Protein AF-A0A7Y5DYG6-F1 (afdb_monomer_lite)

pLDDT: mean 89.94, std 9.22, range [45.22, 98.06]

Sequence (307 aa):
ATGERGGETGWFVVGDNGLFLDVASALAPSPLTASLTGRKVRGLDVTGAGDGEALWFSSDDGAFVRRGSSLTTLAISSGKVEAAVGIDAHRALLFGGGTTWEADIDTGGLRRVGVGLSAVHGFDHDVDGTVYVATDAGLLVRTPSGDLSVRTFAAPGAPARSVSAVSVGLDGLAAVVGTDVVVVSAAGSLVVGTASTGAKLAFDANGDLWVAAEGKVSRLAAGKPVSFERDVKPFMTQRCQSCHASGAAGAPIRAFDTYETSKAAAGEIVKRLRADARPVMPPPSMGKLTPADYRVVVRWALTGTPL

Secondary structure (DSSP, 8-state):
-EEE-SSSS-EEEEETTEEEEEETTEEEE-TTHHHHTT--EEEEEEES-GGG-EEEEEETTEEEEEETTEEEEE--TTS--SEEEESSSSEEEEEETTEEEEEETTTTEEEEEEE----EEEEEE-TTS-EEEEETTEEEEE-TT--EEEE--S-TTSPPPPEEEEEEETTEEEEEETTEEEEEETTEEEEEEE--TT-EEEE-TT-PEEEEETTEEEEE-------IIIIIHHHHHHHTHHHHTTTGGG-----TTSHHHHHHTHHHHHHHHTTSSSS-SS-GGG-PPPTTTTHHHHHHHHH----

Foldseek 3Di:
DWEDAPEDDWIWDQDPQAIWIQDVNDTDHDPCSVVCGPWAWQDWYWADHDQFIKIWTFTQQAIWIDGDNDIDGQDDPQGHWQTWYALGSFWTWTDDPQWIWIAGNVVSDTHTDDGRQAHWQEWEADPQSWIWTFGQQAIWIQHNVRDIDHDQPDDVPDGRFGWNEKEADLQFIWTCGQFFTWTQDPVGIDGQDGADHSWYWYADLQRWIWIDHPNDIDTRRPGNGQECQPQVLVLCVVFPCVCQCVCPPNHPNFDCNDLVRCQVCLVVLVCLLSVVDPPRPPDPVSPRDDCNSCSSSNSCNRVVDHD

Structure (mmCIF, N/CA/C/O backbone):
data_AF-A0A7Y5DYG6-F1
#
_entry.id   AF-A0A7Y5DYG6-F1
#
loop_
_atom_site.group_PDB
_atom_site.id
_atom_site.type_symbol
_atom_site.label_atom_id
_atom_site.label_alt_id
_atom_site.label_comp_id
_atom_site.label_asym_id
_atom_site.label_entity_id
_atom_site.label_seq_id
_atom_site.pdbx_PDB_ins_code
_atom_site.Cartn_x
_atom_site.Cartn_y
_atom_site.Cartn_z
_atom_site.occupancy
_atom_site.B_iso_or_equiv
_atom_site.auth_seq_id
_atom_site.auth_comp_id
_atom_site.auth_asym_id
_atom_site.auth_atom_id
_atom_site.pdbx_PDB_model_num
ATOM 1 N N . ALA A 1 1 ? 3.239 -4.895 13.390 1.00 55.81 1 ALA A N 1
ATOM 2 C CA . ALA A 1 1 ? 3.025 -4.128 12.144 1.00 55.81 1 ALA A CA 1
ATOM 3 C C . ALA A 1 1 ? 4.377 -3.920 11.481 1.00 55.81 1 ALA A C 1
ATOM 5 O O . ALA A 1 1 ? 5.366 -3.818 12.205 1.00 55.81 1 ALA A O 1
ATOM 6 N N . THR A 1 2 ? 4.419 -3.902 10.154 1.00 48.19 2 THR A N 1
ATOM 7 C CA . THR A 1 2 ? 5.639 -3.679 9.369 1.00 48.19 2 THR A CA 1
ATOM 8 C C . THR A 1 2 ? 5.383 -2.562 8.368 1.00 48.19 2 THR A C 1
ATOM 10 O O . THR A 1 2 ? 4.286 -2.500 7.824 1.00 48.19 2 THR A O 1
ATOM 13 N N . GLY A 1 3 ? 6.368 -1.695 8.147 1.00 54.06 3 GLY A N 1
ATOM 14 C CA . GLY A 1 3 ? 6.316 -0.636 7.136 1.00 54.06 3 GLY A CA 1
ATOM 15 C C . GLY A 1 3 ? 7.613 -0.619 6.333 1.00 54.06 3 GLY A C 1
ATOM 16 O O . GLY A 1 3 ? 8.693 -0.732 6.922 1.00 54.06 3 GLY A O 1
ATOM 17 N N . GLU A 1 4 ? 7.509 -0.525 5.009 1.00 51.62 4 GLU A N 1
ATOM 18 C CA . GLU A 1 4 ? 8.663 -0.432 4.110 1.00 51.62 4 GLU A CA 1
ATOM 19 C C . GLU A 1 4 ? 9.098 1.027 3.954 1.00 51.62 4 GLU A C 1
ATOM 21 O O . GLU A 1 4 ? 8.277 1.940 3.891 1.00 51.62 4 GLU A O 1
ATOM 26 N N . ARG A 1 5 ? 10.407 1.262 3.906 1.00 57.56 5 ARG A N 1
ATOM 27 C CA . ARG A 1 5 ? 10.978 2.598 3.798 1.00 57.56 5 ARG A CA 1
ATOM 28 C C . ARG A 1 5 ? 11.134 2.978 2.321 1.00 57.56 5 ARG A C 1
ATOM 30 O O . ARG A 1 5 ? 11.866 2.321 1.589 1.00 57.56 5 ARG A O 1
ATOM 37 N N . GLY A 1 6 ? 10.476 4.048 1.869 1.00 46.31 6 GLY A N 1
ATOM 38 C CA . GLY A 1 6 ? 10.318 4.381 0.442 1.00 46.31 6 GLY A CA 1
ATOM 39 C C . GLY A 1 6 ? 11.573 4.790 -0.351 1.00 46.31 6 GLY A C 1
ATOM 40 O O . GLY A 1 6 ? 11.436 5.315 -1.452 1.00 46.31 6 GLY A O 1
ATOM 41 N N . GLY A 1 7 ? 12.797 4.566 0.13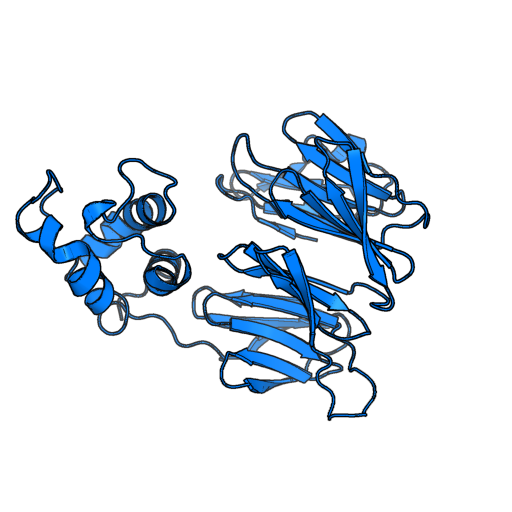8 1.00 45.22 7 GLY A N 1
ATOM 42 C CA . GLY A 1 7 ? 14.005 4.945 -0.613 1.00 45.22 7 GLY A CA 1
ATOM 43 C C . GLY A 1 7 ? 15.364 4.578 -0.010 1.00 45.22 7 GLY A C 1
ATOM 44 O O . GLY A 1 7 ? 16.368 4.663 -0.714 1.00 45.22 7 GLY A O 1
ATOM 45 N N . GLU A 1 8 ? 15.422 4.131 1.246 1.00 52.56 8 GLU A N 1
ATOM 46 C CA . GLU A 1 8 ? 16.640 3.615 1.887 1.00 52.56 8 GLU A CA 1
ATOM 47 C C . GLU A 1 8 ? 16.380 2.203 2.414 1.00 52.56 8 GLU A C 1
ATOM 49 O O . GLU A 1 8 ? 15.285 1.906 2.880 1.00 52.56 8 GLU A O 1
ATOM 54 N N . THR A 1 9 ? 17.377 1.321 2.339 1.00 62.56 9 THR A N 1
ATOM 55 C CA . THR A 1 9 ? 17.250 -0.073 2.781 1.00 62.56 9 THR A CA 1
ATOM 56 C C . THR A 1 9 ? 16.904 -0.138 4.269 1.00 62.56 9 THR A C 1
ATOM 58 O O . THR A 1 9 ? 17.690 0.328 5.094 1.00 62.56 9 THR A O 1
ATOM 61 N N . GLY A 1 10 ? 15.755 -0.724 4.607 1.00 72.62 10 GLY A N 1
ATOM 62 C CA . GLY A 1 10 ? 15.377 -1.028 5.984 1.00 72.62 10 GLY A CA 1
ATOM 63 C C . GLY A 1 10 ? 13.870 -1.195 6.160 1.00 72.62 10 GLY A C 1
ATOM 64 O O . GLY A 1 10 ? 13.068 -0.594 5.448 1.00 72.62 10 GLY A O 1
ATOM 65 N N . TRP A 1 11 ? 13.492 -2.010 7.136 1.00 84.62 11 TRP A N 1
ATOM 66 C CA . TRP A 1 11 ? 12.111 -2.271 7.525 1.00 84.62 11 TRP A CA 1
ATOM 67 C C . TRP A 1 11 ? 11.850 -1.678 8.895 1.00 84.62 11 TRP A C 1
ATOM 69 O O . TRP A 1 11 ? 12.650 -1.867 9.813 1.00 84.62 11 TRP A O 1
ATOM 79 N N . PHE A 1 12 ? 10.706 -1.025 9.061 1.00 88.75 12 PHE A N 1
ATOM 80 C CA . PHE A 1 12 ? 10.202 -0.747 10.393 1.00 88.75 12 PHE A CA 1
ATOM 81 C C . PHE A 1 12 ? 9.460 -1.967 10.923 1.00 88.75 12 PHE A C 1
ATOM 83 O O . PHE A 1 12 ? 8.556 -2.489 10.269 1.00 88.75 12 PHE A O 1
ATOM 90 N N . VAL A 1 13 ? 9.814 -2.396 12.131 1.00 89.81 13 VAL A N 1
ATOM 91 C CA . VAL A 1 13 ? 9.179 -3.517 12.823 1.00 89.81 13 VAL A CA 1
ATOM 92 C C . VAL A 1 13 ? 8.657 -3.030 14.161 1.00 89.81 13 VAL A C 1
ATOM 94 O O . VAL A 1 13 ? 9.400 -2.507 14.981 1.00 89.81 13 VAL A O 1
ATOM 97 N N . VAL A 1 14 ? 7.365 -3.211 14.402 1.00 90.25 14 VAL A N 1
ATOM 98 C CA . VAL A 1 14 ? 6.752 -2.936 15.705 1.00 90.25 14 VAL A CA 1
ATOM 99 C C . VAL A 1 14 ? 6.690 -4.228 16.508 1.00 90.25 14 VAL A C 1
ATOM 101 O O . VAL A 1 14 ? 6.091 -5.200 16.041 1.00 90.25 14 VAL A O 1
ATOM 104 N N . GLY A 1 15 ? 7.239 -4.205 17.720 1.00 87.38 15 GLY A N 1
ATOM 105 C CA . GLY A 1 15 ? 7.061 -5.241 18.735 1.00 87.38 15 GLY A CA 1
ATOM 106 C C . GLY A 1 15 ? 6.527 -4.661 20.045 1.00 87.38 15 GLY A C 1
ATOM 107 O O . GLY A 1 15 ? 6.365 -3.449 20.179 1.00 87.38 15 GLY A O 1
ATOM 108 N N . ASP A 1 16 ? 6.297 -5.522 21.037 1.00 84.19 16 ASP A N 1
ATOM 109 C CA . ASP A 1 16 ? 5.767 -5.106 22.348 1.00 84.19 16 ASP A CA 1
ATOM 110 C C . ASP A 1 16 ? 6.684 -4.107 23.078 1.00 84.19 16 ASP A C 1
ATOM 112 O O . ASP A 1 16 ? 6.220 -3.292 23.870 1.00 84.19 16 ASP A O 1
ATOM 116 N N . ASN A 1 17 ? 7.984 -4.135 22.768 1.00 82.50 17 ASN A N 1
ATOM 117 C CA . ASN A 1 17 ? 9.005 -3.279 23.376 1.00 82.50 17 ASN A CA 1
ATOM 118 C C . ASN A 1 17 ? 9.378 -2.059 22.514 1.00 82.50 17 ASN A C 1
ATOM 120 O O . ASN A 1 17 ? 10.407 -1.432 22.756 1.00 82.50 17 ASN A O 1
ATOM 124 N N . GLY A 1 18 ? 8.567 -1.728 21.504 1.00 87.81 18 GLY A N 1
ATOM 125 C CA . GLY A 1 18 ? 8.702 -0.500 20.724 1.00 87.81 18 GLY A CA 1
ATOM 126 C C . GLY A 1 18 ? 8.890 -0.716 19.225 1.00 87.81 18 GLY A C 1
ATOM 127 O O . GLY A 1 18 ? 8.444 -1.709 18.648 1.00 87.81 18 GLY A O 1
ATOM 128 N N . LEU A 1 19 ? 9.510 0.272 18.580 1.00 91.06 19 LEU A N 1
ATOM 129 C CA . LEU A 1 19 ? 9.719 0.318 17.137 1.00 91.06 19 LEU A CA 1
ATOM 130 C C . LEU A 1 19 ? 11.182 0.032 16.821 1.00 91.06 19 LEU A C 1
ATOM 132 O O . LEU A 1 19 ? 12.073 0.680 17.351 1.00 91.06 19 LEU A O 1
ATOM 136 N N . PHE A 1 20 ? 11.430 -0.883 15.903 1.00 92.00 20 PHE A N 1
ATOM 137 C CA . PHE A 1 20 ? 12.756 -1.288 15.467 1.00 92.00 20 PHE A CA 1
ATOM 138 C C . PHE A 1 20 ? 12.931 -0.942 13.993 1.00 92.00 20 PHE A C 1
ATOM 140 O O . PHE A 1 20 ? 11.958 -0.885 13.242 1.00 92.00 20 PHE A O 1
ATOM 147 N N . LEU A 1 21 ? 14.171 -0.699 13.596 1.00 90.38 21 LEU A N 1
ATOM 148 C CA . LEU A 1 21 ? 14.589 -0.515 12.217 1.00 90.38 21 LEU A CA 1
ATOM 149 C C . LEU A 1 21 ? 15.564 -1.637 11.870 1.00 90.38 21 LEU A C 1
ATOM 151 O O . LEU A 1 21 ? 16.505 -1.891 12.622 1.00 90.38 21 LEU A O 1
ATOM 155 N N . ASP A 1 22 ? 15.356 -2.288 10.734 1.00 88.62 22 ASP A N 1
ATOM 156 C CA . ASP A 1 22 ? 16.384 -3.135 10.141 1.00 88.62 22 ASP A CA 1
ATOM 157 C C . ASP A 1 22 ? 17.498 -2.256 9.556 1.00 88.62 22 ASP A C 1
ATOM 159 O O . ASP A 1 22 ? 17.292 -1.528 8.583 1.00 88.62 22 ASP A O 1
ATOM 163 N N . VAL A 1 23 ? 18.673 -2.316 10.178 1.00 84.12 23 VAL A N 1
ATOM 164 C CA . VAL A 1 23 ? 19.896 -1.654 9.736 1.00 84.12 23 VAL A CA 1
ATOM 165 C C . VAL A 1 23 ? 20.930 -2.738 9.471 1.00 84.12 23 VAL A C 1
ATOM 167 O O . VAL A 1 23 ? 21.391 -3.405 10.394 1.00 84.12 23 VAL A O 1
ATOM 170 N N . ALA A 1 24 ? 21.307 -2.907 8.202 1.00 83.88 24 ALA A N 1
ATOM 171 C CA . ALA A 1 24 ? 22.282 -3.912 7.775 1.00 83.88 24 ALA A CA 1
ATOM 172 C C . ALA A 1 24 ? 21.928 -5.352 8.213 1.00 83.88 24 ALA A C 1
ATOM 174 O O . ALA A 1 24 ? 22.799 -6.100 8.653 1.00 83.88 24 ALA A O 1
ATOM 175 N N . SER A 1 25 ? 20.655 -5.749 8.065 1.00 82.81 25 SER A N 1
ATOM 176 C CA . SER A 1 25 ? 20.138 -7.075 8.455 1.00 82.81 25 SER A CA 1
ATOM 177 C C . SER A 1 25 ? 20.123 -7.328 9.968 1.00 82.81 25 SER A C 1
ATOM 179 O O . SER A 1 25 ? 20.047 -8.477 10.406 1.00 82.81 25 SER A O 1
ATOM 181 N N . ALA A 1 26 ? 20.189 -6.270 10.777 1.00 88.12 26 ALA A N 1
ATOM 182 C CA . ALA A 1 26 ? 20.054 -6.330 12.224 1.00 88.12 26 ALA A CA 1
ATOM 183 C C . ALA A 1 26 ? 18.944 -5.384 12.688 1.00 88.12 26 ALA A C 1
ATOM 185 O O . ALA A 1 26 ? 18.899 -4.215 12.308 1.00 88.12 26 ALA A O 1
ATOM 186 N N . LEU A 1 27 ? 18.062 -5.877 13.560 1.00 91.44 27 LEU A N 1
ATOM 187 C CA . LEU A 1 27 ? 17.044 -5.039 14.186 1.00 91.44 27 LEU A CA 1
ATOM 188 C C . LEU A 1 27 ? 17.685 -4.168 15.269 1.00 91.44 27 LEU A C 1
ATOM 190 O O . LEU A 1 27 ? 18.118 -4.667 16.308 1.00 91.44 27 LEU A O 1
ATOM 194 N N . ALA A 1 28 ? 17.708 -2.861 15.035 1.00 91.62 28 ALA A N 1
ATOM 195 C CA . ALA A 1 28 ? 18.116 -1.854 16.003 1.00 91.62 28 ALA A CA 1
ATOM 196 C C . ALA A 1 28 ? 16.885 -1.085 16.517 1.00 91.62 28 ALA A C 1
ATOM 198 O O . ALA A 1 28 ? 15.955 -0.844 15.745 1.00 91.62 28 ALA A O 1
ATOM 199 N N . PRO A 1 29 ? 16.839 -0.664 17.794 1.00 91.94 29 PRO A N 1
ATOM 200 C CA . PRO A 1 29 ? 15.787 0.228 18.270 1.00 91.94 29 PRO A CA 1
ATOM 201 C C . PRO A 1 29 ? 15.742 1.520 17.443 1.00 91.94 29 PRO A C 1
ATOM 203 O O . PRO A 1 29 ? 16.760 2.178 17.235 1.00 91.94 29 PRO A O 1
ATOM 206 N N . SER A 1 30 ? 14.551 1.908 16.994 1.00 90.00 30 SER A N 1
ATOM 207 C CA . SER A 1 30 ? 14.324 3.200 16.346 1.00 90.00 30 SER A CA 1
ATOM 208 C C . SER A 1 30 ? 14.550 4.334 17.354 1.00 90.00 30 SER A C 1
ATOM 210 O O . SER A 1 30 ? 14.205 4.161 18.529 1.00 90.00 30 SER A O 1
ATOM 212 N N . PRO A 1 31 ? 15.009 5.529 16.933 1.00 87.44 31 PRO A N 1
ATOM 213 C CA . PRO A 1 31 ? 15.014 6.723 17.784 1.00 87.44 31 PRO A CA 1
ATOM 214 C C . PRO A 1 31 ? 13.646 7.040 18.414 1.00 87.44 31 PRO A C 1
ATOM 216 O O . PRO A 1 31 ? 13.578 7.673 19.462 1.00 87.44 31 PRO A O 1
ATOM 219 N N . LEU A 1 32 ? 12.553 6.562 17.807 1.00 88.62 32 LEU A N 1
ATOM 220 C CA . LEU A 1 32 ? 11.197 6.714 18.336 1.00 88.62 32 LEU A CA 1
ATOM 221 C C . LEU A 1 32 ? 10.840 5.732 19.452 1.00 88.62 32 LEU A C 1
ATOM 223 O O . LEU A 1 32 ? 9.821 5.928 20.104 1.00 88.62 32 LEU A O 1
ATOM 227 N N . THR A 1 33 ? 11.648 4.697 19.698 1.00 89.00 33 THR A N 1
ATOM 228 C CA . THR A 1 33 ? 11.361 3.667 20.712 1.00 89.00 33 THR A CA 1
ATOM 229 C C . THR A 1 33 ? 11.034 4.291 22.062 1.00 89.00 33 THR A C 1
ATOM 231 O O . THR A 1 33 ? 10.013 3.960 22.654 1.00 89.00 33 THR A O 1
ATOM 234 N N . ALA A 1 34 ? 11.837 5.263 22.507 1.00 88.69 34 ALA A N 1
ATOM 235 C CA . ALA A 1 34 ? 11.628 5.935 23.786 1.00 88.69 34 ALA A CA 1
ATOM 236 C C . ALA A 1 34 ? 10.281 6.678 23.852 1.00 88.69 34 ALA A C 1
ATOM 238 O O . ALA A 1 34 ? 9.617 6.638 24.885 1.00 88.69 34 ALA A O 1
ATOM 239 N N . SER A 1 35 ? 9.851 7.298 22.747 1.00 87.25 35 SER A N 1
ATOM 240 C CA . SER A 1 35 ? 8.557 7.988 22.628 1.00 87.25 35 SER A CA 1
ATOM 241 C C . SER A 1 35 ? 7.361 7.034 22.530 1.00 87.25 35 SER A C 1
ATOM 243 O O . SER A 1 35 ? 6.219 7.472 22.666 1.00 87.25 35 SER A O 1
ATOM 245 N N . LEU A 1 36 ? 7.614 5.748 22.275 1.00 87.06 36 LEU A N 1
ATOM 246 C CA . LEU A 1 36 ? 6.609 4.691 22.160 1.00 87.06 36 LEU A CA 1
ATOM 247 C C . LEU A 1 36 ? 6.570 3.764 23.376 1.00 87.06 36 LEU A C 1
ATOM 249 O O . LEU A 1 36 ? 5.697 2.902 23.446 1.00 87.06 36 LEU A O 1
ATOM 253 N N . THR A 1 37 ? 7.485 3.922 24.333 1.00 87.12 37 THR A N 1
ATOM 254 C CA . THR A 1 37 ? 7.519 3.109 25.552 1.00 87.12 37 THR A CA 1
ATOM 255 C C . THR A 1 37 ? 6.167 3.150 26.264 1.00 87.12 37 THR A C 1
ATOM 257 O O . THR A 1 37 ? 5.660 4.220 26.591 1.00 87.12 37 THR A O 1
ATOM 260 N N . GLY A 1 38 ? 5.590 1.972 26.512 1.00 86.88 38 GLY A N 1
ATOM 261 C CA . GLY A 1 38 ? 4.290 1.826 27.173 1.00 86.88 38 GLY A CA 1
ATOM 262 C C . GLY A 1 38 ? 3.074 1.990 26.258 1.00 86.88 38 GLY A C 1
ATOM 263 O O . GLY A 1 38 ? 1.957 1.812 26.732 1.00 86.88 38 GLY A O 1
ATOM 264 N N . ARG A 1 39 ? 3.270 2.278 24.965 1.00 90.31 39 ARG A N 1
ATOM 265 C CA . ARG A 1 39 ? 2.186 2.411 23.985 1.00 90.31 39 ARG A CA 1
ATOM 266 C C . ARG A 1 39 ? 2.055 1.159 23.146 1.00 90.31 39 ARG A C 1
ATOM 268 O O . ARG A 1 39 ? 3.018 0.714 22.518 1.00 90.31 39 ARG A O 1
ATOM 275 N N . LYS A 1 40 ? 0.838 0.632 23.034 1.00 91.62 40 LYS A N 1
ATOM 276 C CA . LYS A 1 40 ? 0.568 -0.474 22.115 1.00 91.62 40 LYS A CA 1
ATOM 277 C C . LYS A 1 40 ? 0.269 0.061 20.720 1.00 91.62 40 LYS A C 1
ATOM 279 O O . LYS A 1 40 ? -0.870 0.418 20.415 1.00 91.62 40 LYS A O 1
ATOM 284 N N . VAL A 1 41 ? 1.280 0.081 19.855 1.00 92.50 41 VAL A N 1
ATOM 285 C CA . VAL A 1 41 ? 1.111 0.432 18.437 1.00 92.50 41 VAL A CA 1
ATOM 286 C C . VAL A 1 41 ? 0.233 -0.617 17.739 1.00 92.50 41 VAL A C 1
ATOM 288 O O . VAL A 1 41 ? 0.492 -1.819 17.804 1.00 92.50 41 VAL A O 1
ATOM 291 N N . ARG A 1 42 ? -0.834 -0.155 17.082 1.00 91.00 42 ARG A N 1
ATOM 292 C CA . ARG A 1 42 ? -1.871 -0.982 16.435 1.00 91.00 42 ARG A CA 1
ATOM 293 C C . ARG A 1 42 ? -1.656 -1.109 14.933 1.00 91.00 42 ARG A C 1
ATOM 295 O O . ARG A 1 42 ? -1.842 -2.184 14.371 1.00 91.00 42 ARG A O 1
ATOM 302 N N . GLY A 1 43 ? -1.231 -0.019 14.308 1.00 91.75 43 GLY A N 1
ATOM 303 C CA . GLY A 1 43 ? -0.945 0.072 12.883 1.00 91.75 43 GLY A CA 1
ATOM 304 C C . GLY A 1 43 ? 0.210 1.030 12.651 1.00 91.75 43 GLY A C 1
ATOM 305 O O . GLY A 1 43 ? 0.378 1.983 13.411 1.00 91.75 43 GLY A O 1
ATOM 306 N N . LEU A 1 44 ? 0.997 0.739 11.624 1.00 94.88 44 LEU A N 1
ATOM 307 C CA . LEU A 1 44 ? 2.155 1.509 11.196 1.00 94.88 44 LEU A CA 1
ATOM 308 C C . LEU A 1 44 ? 2.100 1.590 9.675 1.00 94.88 44 LEU A C 1
ATOM 310 O O . LEU A 1 44 ? 1.926 0.555 9.036 1.00 94.88 44 LEU A O 1
ATOM 314 N N . ASP A 1 45 ? 2.262 2.784 9.136 1.00 95.69 45 ASP A N 1
ATOM 315 C CA . ASP A 1 45 ? 2.321 3.053 7.711 1.00 95.69 45 ASP A CA 1
ATOM 316 C C . ASP A 1 45 ? 3.467 4.018 7.406 1.00 95.69 45 ASP A C 1
ATOM 318 O O . ASP A 1 45 ? 3.848 4.842 8.243 1.00 95.69 45 ASP A O 1
ATOM 322 N N . VAL A 1 46 ? 4.025 3.915 6.208 1.00 93.69 46 VAL A N 1
ATOM 323 C CA . VAL A 1 46 ? 5.133 4.754 5.754 1.00 93.69 46 VAL A CA 1
ATOM 324 C C . VAL A 1 46 ? 4.788 5.296 4.381 1.00 93.69 46 VAL A C 1
ATOM 326 O O . VAL A 1 46 ? 4.458 4.548 3.469 1.00 93.69 46 VAL A O 1
ATOM 329 N N . THR A 1 47 ? 4.919 6.606 4.217 1.00 92.81 47 THR A N 1
ATOM 330 C CA . THR A 1 47 ? 4.736 7.276 2.926 1.00 92.81 47 THR A CA 1
ATOM 331 C C . THR A 1 47 ? 5.952 8.119 2.589 1.00 92.81 47 THR A C 1
ATOM 333 O O . THR A 1 47 ? 6.581 8.679 3.487 1.00 92.81 47 THR A O 1
ATOM 336 N N . GLY A 1 48 ? 6.235 8.283 1.299 1.00 88.94 48 GLY A N 1
ATOM 337 C CA . GLY A 1 48 ? 7.355 9.097 0.833 1.00 88.94 48 GLY A CA 1
ATOM 338 C C . GLY A 1 48 ? 8.720 8.448 1.074 1.00 88.94 48 GLY A C 1
ATOM 339 O O . GLY A 1 48 ? 8.826 7.265 1.388 1.00 88.94 48 GLY A O 1
ATOM 340 N N . ALA A 1 49 ? 9.777 9.233 0.873 1.00 85.31 49 ALA A N 1
ATOM 341 C CA . ALA A 1 49 ? 11.163 8.781 0.928 1.00 85.31 49 ALA A CA 1
ATOM 342 C C . ALA A 1 49 ? 12.101 9.937 1.293 1.00 85.31 49 ALA A C 1
ATOM 344 O O . ALA A 1 49 ? 11.795 11.097 1.001 1.00 85.31 49 ALA A O 1
ATOM 345 N N . GLY A 1 50 ? 13.261 9.620 1.878 1.00 84.81 50 GLY A N 1
ATOM 346 C CA . GLY A 1 50 ? 14.270 10.619 2.245 1.00 84.81 50 GLY A CA 1
ATOM 347 C C . GLY A 1 50 ? 13.686 11.712 3.145 1.00 84.81 50 GLY A C 1
ATOM 348 O O . GLY A 1 50 ? 13.001 11.413 4.121 1.00 84.81 50 GLY A O 1
ATOM 349 N N . ASP A 1 51 ? 13.896 12.978 2.782 1.00 84.19 51 ASP A N 1
ATOM 350 C CA . ASP A 1 51 ? 13.364 14.133 3.524 1.00 84.19 51 ASP A CA 1
ATOM 351 C C . ASP A 1 51 ? 11.828 14.245 3.467 1.00 84.19 51 ASP A C 1
ATOM 353 O O . ASP A 1 51 ? 11.209 14.898 4.309 1.00 84.19 51 ASP A O 1
ATOM 357 N N . GLY A 1 52 ? 11.201 13.600 2.478 1.00 88.00 52 GLY A N 1
ATOM 358 C CA . GLY A 1 52 ? 9.750 13.511 2.328 1.00 88.00 52 GLY A CA 1
ATOM 359 C C . GLY A 1 52 ? 9.131 12.295 3.018 1.00 88.00 52 GLY A C 1
ATOM 360 O O . GLY A 1 52 ? 7.943 12.057 2.845 1.00 88.00 52 GLY A O 1
ATOM 361 N N . GLU A 1 53 ? 9.903 11.496 3.755 1.00 91.50 53 GLU A N 1
ATOM 362 C CA . GLU A 1 53 ? 9.378 10.341 4.483 1.00 91.50 53 GLU A CA 1
ATOM 363 C C . GLU A 1 53 ? 8.507 10.780 5.671 1.00 91.50 53 GLU A C 1
ATOM 365 O O . GLU A 1 53 ? 8.902 11.613 6.495 1.00 91.50 53 GLU A O 1
ATOM 370 N N . ALA A 1 54 ? 7.330 10.168 5.787 1.00 94.69 54 ALA A N 1
ATOM 371 C CA . ALA A 1 54 ? 6.455 10.283 6.942 1.00 94.69 54 ALA A CA 1
ATOM 372 C C . ALA A 1 54 ? 6.086 8.891 7.462 1.00 94.69 54 ALA A C 1
ATOM 374 O O . ALA A 1 54 ? 5.650 8.024 6.704 1.00 94.69 54 ALA A O 1
ATOM 375 N N . LEU A 1 55 ? 6.257 8.700 8.769 1.00 95.38 55 LEU A N 1
ATOM 376 C CA . LEU A 1 55 ? 5.848 7.498 9.487 1.00 95.38 55 LEU A CA 1
ATOM 377 C C . LEU A 1 55 ? 4.534 7.786 10.212 1.00 95.38 55 LEU A C 1
ATOM 379 O O . LEU A 1 55 ? 4.527 8.530 11.195 1.00 95.38 55 LEU A O 1
ATOM 383 N N . TRP A 1 56 ? 3.445 7.188 9.749 1.00 96.56 56 TRP A N 1
ATOM 384 C CA . TRP A 1 56 ? 2.117 7.300 10.345 1.00 96.56 56 TRP A CA 1
ATOM 385 C C . TRP A 1 56 ? 1.853 6.091 11.229 1.00 96.56 56 TRP A C 1
ATOM 387 O O . TRP A 1 56 ? 2.155 4.960 10.858 1.00 96.56 56 TRP A O 1
ATOM 397 N N . PHE A 1 57 ? 1.290 6.291 12.413 1.00 95.50 57 PHE A N 1
ATOM 398 C CA . PHE A 1 57 ? 0.904 5.161 13.249 1.00 95.50 57 PHE A CA 1
ATOM 399 C C . PHE A 1 57 ? -0.230 5.498 14.201 1.00 95.50 57 PHE A C 1
ATOM 401 O O . PHE A 1 57 ? -0.507 6.654 14.514 1.00 95.50 57 PHE A O 1
ATOM 408 N N . SER A 1 58 ? -0.883 4.445 14.674 1.00 95.00 58 SER A N 1
ATOM 409 C CA . SER A 1 58 ? -1.905 4.516 15.715 1.00 95.00 58 SER A CA 1
ATOM 410 C C . SER A 1 58 ? -1.472 3.695 16.921 1.00 95.00 58 SER A C 1
ATOM 412 O O . SER A 1 58 ? -0.843 2.643 16.775 1.00 95.00 58 SER A O 1
ATOM 414 N N . SER A 1 59 ? -1.823 4.156 18.115 1.00 93.19 59 SER A N 1
ATOM 415 C CA . SER A 1 59 ? -1.707 3.391 19.351 1.00 93.19 59 SER A CA 1
ATOM 416 C C . SER A 1 59 ? -3.018 3.432 20.139 1.00 93.19 59 SER A C 1
ATOM 418 O O . SER A 1 59 ? -4.040 3.939 19.684 1.00 93.19 59 SER A O 1
ATOM 420 N N . ASP A 1 60 ? -3.016 2.831 21.317 1.00 90.88 60 ASP A N 1
ATOM 421 C CA . ASP A 1 60 ? -4.010 3.067 22.365 1.00 90.88 60 ASP A CA 1
ATOM 422 C C . ASP A 1 60 ? -4.250 4.546 22.723 1.00 90.88 60 ASP A C 1
ATOM 424 O O . ASP A 1 60 ? -5.387 4.883 23.049 1.00 90.88 60 ASP A O 1
ATOM 428 N N . ASP A 1 61 ? -3.240 5.407 22.595 1.00 90.38 61 ASP A N 1
ATOM 429 C CA . ASP A 1 61 ? -3.287 6.826 22.981 1.00 90.38 61 ASP A CA 1
ATOM 430 C C . ASP A 1 61 ? -3.732 7.776 21.852 1.00 90.38 61 ASP A C 1
ATOM 432 O O . ASP A 1 61 ? -3.990 8.952 22.106 1.00 90.38 61 ASP A O 1
ATOM 436 N N . GLY A 1 62 ? -3.803 7.309 20.600 1.00 93.69 62 GLY A N 1
ATOM 437 C CA . GLY A 1 62 ? -4.217 8.138 19.462 1.00 93.69 62 GLY A CA 1
ATOM 438 C C . GLY A 1 62 ? -3.454 7.864 18.168 1.00 93.69 62 GLY A C 1
ATOM 439 O O . GLY A 1 62 ? -2.891 6.786 17.977 1.00 93.69 62 GLY A O 1
ATOM 440 N N . ALA A 1 63 ? -3.466 8.844 17.263 1.00 95.69 63 ALA A N 1
ATOM 441 C CA . ALA A 1 63 ? -2.706 8.831 16.016 1.00 95.69 63 ALA A CA 1
ATOM 442 C C . ALA A 1 63 ? -1.500 9.755 16.098 1.00 95.69 63 ALA A C 1
ATOM 444 O O . ALA A 1 63 ? -1.538 10.808 16.735 1.00 95.69 63 ALA A O 1
ATOM 445 N N . PHE A 1 64 ? -0.448 9.372 15.391 1.00 95.62 64 PHE A N 1
ATOM 446 C CA . PHE A 1 64 ? 0.811 10.083 15.378 1.00 95.62 64 PHE A CA 1
ATOM 447 C C . PHE A 1 64 ? 1.405 10.080 13.974 1.00 95.62 64 PHE A C 1
ATOM 449 O O . PHE A 1 64 ? 1.220 9.132 13.206 1.00 95.62 64 PHE A O 1
ATOM 456 N N . VAL A 1 65 ? 2.161 11.128 13.668 1.00 96.50 65 VAL A N 1
ATOM 457 C CA . VAL A 1 65 ? 3.011 11.200 12.483 1.00 96.50 65 VAL A CA 1
ATOM 458 C C . VAL A 1 65 ? 4.408 11.633 12.886 1.00 96.50 65 VAL A C 1
ATOM 460 O O . VAL A 1 65 ? 4.575 12.561 13.679 1.00 96.50 65 VAL A O 1
ATOM 463 N N . ARG A 1 66 ? 5.426 10.974 12.338 1.00 95.06 66 ARG A N 1
ATOM 464 C CA . ARG A 1 66 ? 6.814 11.418 12.442 1.00 95.06 66 ARG A CA 1
ATOM 465 C C . ARG A 1 66 ? 7.344 11.856 11.088 1.00 95.06 66 ARG A C 1
ATOM 467 O O . ARG A 1 66 ? 7.288 11.088 10.133 1.00 95.06 66 ARG A O 1
ATOM 474 N N . ARG A 1 67 ? 7.931 13.055 11.050 1.00 93.06 67 ARG A N 1
ATOM 475 C CA . ARG A 1 67 ? 8.657 13.625 9.904 1.00 93.06 67 ARG A CA 1
ATOM 476 C C . ARG A 1 67 ? 9.983 14.199 10.379 1.00 93.06 67 ARG A C 1
ATOM 478 O O . ARG A 1 67 ? 10.011 15.033 11.285 1.00 93.06 67 ARG A O 1
ATOM 485 N N . GLY A 1 68 ? 11.091 13.738 9.803 1.00 88.69 68 GLY A N 1
ATOM 486 C CA . GLY A 1 68 ? 12.425 14.102 10.288 1.00 88.69 68 GLY A CA 1
ATOM 487 C C . GLY A 1 68 ? 12.601 13.752 11.773 1.00 88.69 68 GLY A C 1
ATOM 488 O O . GLY A 1 68 ? 12.472 12.594 12.167 1.00 88.69 68 GLY A O 1
ATOM 489 N N . SER A 1 69 ? 12.891 14.735 12.621 1.00 87.31 69 SER A N 1
ATOM 490 C CA . SER A 1 69 ? 12.972 14.556 14.082 1.00 87.31 69 SER A CA 1
ATOM 491 C C . SER A 1 69 ? 11.673 14.893 14.824 1.00 87.31 69 SER A C 1
ATOM 493 O O . SER A 1 69 ? 11.598 14.686 16.033 1.00 87.31 69 SER A O 1
ATOM 495 N N . SER A 1 70 ? 10.657 15.407 14.127 1.00 91.19 70 SER A N 1
ATOM 496 C CA . SER A 1 70 ? 9.401 15.840 14.736 1.00 91.19 70 SER A CA 1
ATOM 497 C C . SER A 1 70 ? 8.419 14.680 14.859 1.00 91.19 70 SER A C 1
ATOM 499 O O . SER A 1 70 ? 8.229 13.925 13.904 1.00 91.19 70 SER A O 1
ATOM 501 N N . LEU A 1 71 ? 7.776 14.570 16.022 1.00 93.88 71 LEU A N 1
ATOM 502 C CA . LEU A 1 71 ? 6.647 13.682 16.279 1.00 93.88 71 LEU A CA 1
ATOM 503 C C . LEU A 1 71 ? 5.421 14.539 16.606 1.00 93.88 71 LEU A C 1
ATOM 505 O O . LEU A 1 71 ? 5.426 15.290 17.580 1.00 93.88 71 LEU A O 1
ATOM 509 N N . THR A 1 72 ? 4.366 14.406 15.812 1.00 94.94 72 THR A N 1
ATOM 510 C CA . THR A 1 72 ? 3.124 15.168 15.954 1.00 94.94 72 THR A CA 1
ATOM 511 C C . THR A 1 72 ? 1.978 14.232 16.315 1.00 94.94 72 THR A C 1
ATOM 513 O O . THR A 1 72 ? 1.777 13.209 15.664 1.00 94.94 72 THR A O 1
ATOM 516 N N . THR A 1 73 ? 1.216 14.591 17.347 1.00 94.25 73 THR A N 1
ATOM 517 C CA . THR A 1 73 ? -0.017 13.893 17.737 1.00 94.25 73 THR A CA 1
ATOM 518 C C . THR A 1 73 ? -1.199 14.455 16.957 1.00 94.25 73 THR A C 1
ATOM 520 O O . THR A 1 73 ? -1.373 15.671 16.884 1.00 94.25 73 THR A O 1
ATOM 523 N N . LEU A 1 74 ? -2.039 13.575 16.420 1.00 93.94 74 LEU A N 1
ATOM 524 C CA . LEU A 1 74 ? -3.252 13.923 15.688 1.00 93.94 74 LEU A CA 1
ATOM 525 C C . LEU A 1 74 ? -4.460 13.616 16.576 1.00 93.94 74 LEU A C 1
ATOM 527 O O . LEU A 1 74 ? -4.739 12.457 16.888 1.00 93.94 74 LEU A O 1
ATOM 531 N N . ALA A 1 75 ? -5.167 14.656 17.010 1.00 86.56 75 ALA A N 1
ATOM 532 C CA . ALA A 1 75 ? -6.333 14.510 17.873 1.00 86.56 75 ALA A CA 1
ATOM 533 C C . ALA A 1 75 ? -7.606 14.346 17.032 1.00 86.56 75 ALA A C 1
ATOM 535 O O . ALA A 1 75 ? -7.919 15.218 16.230 1.00 86.56 75 ALA A O 1
ATOM 536 N N . ILE A 1 76 ? -8.379 13.278 17.246 1.00 84.50 76 ILE A N 1
ATOM 537 C CA . ILE A 1 76 ? -9.734 13.145 16.684 1.00 84.50 76 ILE A CA 1
ATOM 538 C C . ILE A 1 76 ? -10.778 13.167 17.799 1.00 84.50 76 ILE A C 1
ATOM 540 O O . ILE A 1 76 ? -10.548 12.684 18.907 1.00 84.50 76 ILE A O 1
ATOM 544 N N . SER A 1 77 ? -11.957 13.714 17.510 1.00 78.00 77 SER A N 1
ATOM 545 C CA . SER A 1 77 ? -13.014 13.917 18.509 1.00 78.00 77 SER A CA 1
ATOM 546 C C . SER A 1 77 ? -13.630 12.621 19.053 1.00 78.00 77 SER A C 1
ATOM 548 O O . SER A 1 77 ? -14.299 12.655 20.079 1.00 78.00 77 SER A O 1
ATOM 550 N N . SER A 1 78 ? -13.440 11.480 18.382 1.00 72.69 78 SER A N 1
ATOM 551 C CA . SER A 1 78 ? -13.998 10.179 18.784 1.00 72.69 78 SER A CA 1
ATOM 552 C C . SER A 1 78 ? -13.175 9.443 19.851 1.00 72.69 78 SER A C 1
ATOM 554 O O . SER A 1 78 ? -13.496 8.307 20.198 1.00 72.69 78 SER A O 1
ATOM 556 N N . GLY A 1 79 ? -12.100 10.055 20.358 1.00 78.25 79 GLY A N 1
ATOM 557 C CA . GLY A 1 79 ? -11.214 9.466 21.359 1.00 78.25 79 GLY A CA 1
ATOM 558 C C . GLY A 1 79 ? -10.217 8.487 20.743 1.00 78.25 79 GLY A C 1
ATOM 559 O O . GLY A 1 79 ? -9.075 8.850 20.481 1.00 78.25 79 GLY A O 1
ATOM 560 N N . LYS A 1 80 ? -10.637 7.239 20.512 1.00 88.69 80 LYS A N 1
ATOM 561 C CA . LYS A 1 80 ? -9.728 6.154 20.117 1.00 88.69 80 LYS A CA 1
ATOM 562 C C . LYS A 1 80 ? -9.530 6.086 18.604 1.00 88.69 80 LYS A C 1
ATOM 564 O O . LYS A 1 80 ? -10.496 5.901 17.864 1.00 88.69 80 LYS A O 1
ATOM 569 N N . VAL A 1 81 ? -8.273 6.153 18.171 1.00 94.06 81 VAL A N 1
ATOM 570 C CA . VAL A 1 81 ? -7.883 5.870 16.785 1.00 94.06 81 VAL A CA 1
ATOM 571 C C . VAL A 1 81 ? -7.610 4.374 16.627 1.00 94.06 81 VAL A C 1
ATOM 573 O O . VAL A 1 81 ? -6.859 3.771 17.391 1.00 94.06 81 VAL A O 1
ATOM 576 N N . GLU A 1 82 ? -8.232 3.766 15.628 1.00 94.00 82 GLU A N 1
ATOM 577 C CA . GLU A 1 82 ? -8.053 2.365 15.249 1.00 94.00 82 GLU A CA 1
ATOM 578 C C . GLU A 1 82 ? -6.911 2.188 14.248 1.00 94.00 82 GLU A C 1
ATOM 580 O O . GLU A 1 82 ? -6.132 1.245 14.380 1.00 94.00 82 GLU A O 1
ATOM 585 N N . ALA A 1 83 ? -6.799 3.106 13.284 1.00 96.00 83 ALA A N 1
ATOM 586 C CA . ALA A 1 83 ? -5.744 3.128 12.281 1.00 96.00 83 ALA A CA 1
ATOM 587 C C . ALA A 1 83 ? -5.431 4.564 11.834 1.00 96.00 83 ALA A C 1
ATOM 589 O O . ALA A 1 83 ? -6.317 5.420 11.782 1.00 96.00 83 ALA A O 1
ATOM 590 N N . ALA A 1 84 ? -4.167 4.796 11.483 1.00 97.06 84 ALA A N 1
ATOM 591 C CA . ALA A 1 84 ? -3.700 5.974 10.764 1.00 97.06 84 ALA A CA 1
ATOM 592 C C . ALA A 1 84 ? -2.986 5.467 9.508 1.00 97.06 84 ALA A C 1
ATOM 594 O O . ALA A 1 84 ? -1.983 4.764 9.627 1.00 97.06 84 ALA A O 1
ATOM 595 N N . VAL A 1 85 ? -3.552 5.760 8.341 1.00 97.56 85 VAL A N 1
ATOM 596 C CA . VAL A 1 85 ? -3.077 5.285 7.036 1.00 97.56 85 VAL A CA 1
ATOM 597 C C . VAL A 1 85 ? -2.645 6.504 6.249 1.00 97.56 85 VAL A C 1
ATOM 599 O O . VAL A 1 85 ? -3.464 7.389 6.008 1.00 97.56 85 VAL A O 1
ATOM 602 N N . GLY A 1 86 ?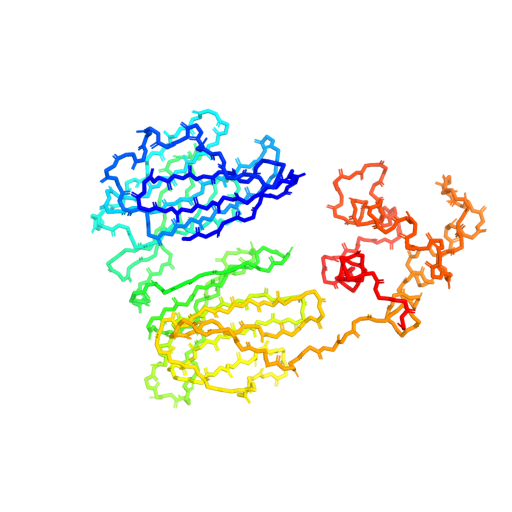 -1.372 6.593 5.893 1.00 97.12 86 GLY A N 1
ATOM 603 C CA . GLY A 1 86 ? -0.868 7.695 5.092 1.00 97.12 86 GLY A CA 1
ATOM 604 C C . GLY A 1 86 ? -1.594 7.774 3.749 1.00 97.12 86 GLY A C 1
ATOM 605 O O . GLY A 1 86 ? -2.171 6.812 3.261 1.00 97.12 86 GLY A O 1
ATOM 606 N N . ILE A 1 87 ? -1.614 8.955 3.158 1.00 96.56 87 ILE A N 1
ATOM 607 C CA . ILE A 1 87 ? -1.970 9.170 1.748 1.00 96.56 87 ILE A CA 1
ATOM 608 C C . ILE A 1 87 ? -0.713 9.659 1.032 1.00 96.56 87 ILE A C 1
ATOM 610 O O . ILE A 1 87 ? -0.370 9.203 -0.053 1.00 96.56 87 ILE A O 1
ATOM 614 N N . ASP A 1 88 ? -0.020 10.595 1.673 1.00 94.62 88 ASP A N 1
ATOM 615 C CA . ASP A 1 88 ? 1.280 11.120 1.292 1.00 94.62 88 ASP A CA 1
ATOM 616 C C . ASP A 1 88 ? 2.000 11.613 2.562 1.00 94.62 88 ASP A C 1
ATOM 618 O O . ASP A 1 88 ? 1.560 11.355 3.683 1.00 94.62 88 ASP A O 1
ATOM 622 N N . ALA A 1 89 ? 3.107 12.340 2.404 1.00 93.94 89 ALA A N 1
ATOM 623 C CA . ALA A 1 89 ? 3.895 12.847 3.526 1.00 93.94 89 ALA A CA 1
ATOM 624 C C . ALA A 1 89 ? 3.172 13.883 4.412 1.00 93.94 89 ALA A C 1
ATOM 626 O O . ALA A 1 89 ? 3.667 14.221 5.486 1.00 93.94 89 ALA A O 1
ATOM 627 N N . HIS A 1 90 ? 2.037 14.415 3.960 1.00 96.00 90 HIS A N 1
ATOM 628 C CA . HIS A 1 90 ? 1.307 15.521 4.578 1.00 96.00 90 HIS A CA 1
ATOM 629 C C . HIS A 1 90 ? -0.122 15.138 4.975 1.00 96.00 90 HIS A C 1
ATOM 631 O O . HIS A 1 90 ? -0.729 15.793 5.826 1.00 96.00 90 HIS A O 1
ATOM 637 N N . ARG A 1 91 ? -0.668 14.077 4.381 1.00 97.44 91 ARG A N 1
ATOM 638 C CA . ARG A 1 91 ? -2.054 13.667 4.583 1.00 97.44 91 ARG A CA 1
ATOM 639 C C . ARG A 1 91 ? -2.179 12.212 4.982 1.00 97.44 91 ARG A C 1
ATOM 641 O O . ARG A 1 91 ? -1.423 11.364 4.517 1.00 97.44 91 ARG A O 1
ATOM 648 N N . ALA A 1 92 ? -3.203 11.922 5.776 1.00 97.94 92 ALA A N 1
ATOM 649 C CA . ALA A 1 92 ? -3.554 10.568 6.184 1.00 97.94 92 ALA A CA 1
ATOM 650 C C . ALA A 1 92 ? -5.065 10.395 6.358 1.00 97.94 92 ALA A C 1
ATOM 652 O O . ALA A 1 92 ? -5.787 11.343 6.665 1.00 97.94 92 ALA A O 1
ATOM 653 N N . LEU A 1 93 ? -5.535 9.160 6.213 1.00 97.69 93 LEU A N 1
ATOM 654 C CA . LEU A 1 93 ? -6.828 8.715 6.704 1.00 97.69 93 LEU A CA 1
ATOM 655 C C . LEU A 1 93 ? -6.700 8.269 8.163 1.00 97.69 93 LEU A C 1
ATOM 657 O O . LEU A 1 93 ? -5.907 7.388 8.495 1.00 97.69 93 LEU A O 1
ATOM 661 N N . LEU A 1 94 ? -7.518 8.851 9.032 1.00 97.19 94 LEU A N 1
ATOM 662 C CA . LEU A 1 94 ? -7.672 8.447 10.425 1.00 97.19 94 LEU A CA 1
ATOM 663 C C . LEU A 1 94 ? -9.000 7.711 10.580 1.00 97.19 94 LEU A C 1
ATOM 665 O O . LEU A 1 94 ? -10.030 8.175 10.090 1.00 97.19 94 LEU A O 1
ATOM 669 N N . PHE A 1 95 ? -8.980 6.582 11.280 1.00 95.94 95 PHE A N 1
ATOM 670 C CA . PHE A 1 95 ? -10.152 5.740 11.515 1.00 95.94 95 PHE A CA 1
ATOM 671 C C . PHE A 1 95 ? -10.412 5.605 13.007 1.00 95.94 95 PHE A C 1
ATOM 673 O O . PHE A 1 95 ? -9.483 5.356 13.770 1.00 95.94 95 PHE A O 1
ATOM 680 N N . GLY A 1 96 ? -11.663 5.735 13.433 1.00 93.94 96 GLY A N 1
ATOM 681 C CA . GLY A 1 96 ? -12.030 5.572 14.838 1.00 93.94 96 GLY A CA 1
ATOM 682 C C . GLY A 1 96 ? -13.527 5.712 15.067 1.00 93.94 96 GLY A C 1
ATOM 683 O O . GLY A 1 96 ? -14.166 6.616 14.529 1.00 93.94 96 GLY A O 1
ATOM 684 N N . GLY A 1 97 ? -14.111 4.803 15.851 1.00 90.25 97 GLY A N 1
ATOM 685 C CA . GLY A 1 97 ? -15.537 4.867 16.190 1.00 90.25 97 GLY A CA 1
ATOM 686 C C . GLY A 1 97 ? -16.446 4.806 14.956 1.00 90.25 97 GLY A C 1
ATOM 687 O O . GLY A 1 97 ? -17.460 5.501 14.896 1.00 90.25 97 GLY A O 1
ATOM 688 N N . GLY A 1 98 ? -16.042 4.042 13.934 1.00 91.50 98 GLY A N 1
ATOM 689 C CA . GLY A 1 98 ? -16.777 3.888 12.674 1.00 91.50 98 GLY A CA 1
ATOM 690 C C . GLY A 1 98 ? -16.817 5.133 11.779 1.00 91.50 98 GLY A C 1
ATOM 691 O O . GLY A 1 98 ? -17.577 5.155 10.810 1.00 91.50 98 GLY A O 1
ATOM 692 N N . THR A 1 99 ? -16.031 6.166 12.084 1.00 93.81 99 THR A N 1
ATOM 693 C CA . THR A 1 99 ? -15.885 7.372 11.259 1.00 93.81 99 THR A CA 1
ATOM 694 C C . THR A 1 99 ? -14.484 7.425 10.653 1.00 93.81 99 THR A C 1
ATOM 696 O O . THR A 1 99 ? -13.518 6.931 11.240 1.00 93.81 99 THR A O 1
ATOM 699 N N . THR A 1 100 ? -14.384 8.025 9.467 1.00 95.62 100 THR A N 1
ATOM 700 C CA . THR A 1 100 ? -13.119 8.272 8.770 1.00 95.62 100 THR A CA 1
ATOM 701 C C . THR A 1 100 ? -12.915 9.764 8.583 1.00 95.62 100 THR A C 1
ATOM 703 O O . THR A 1 100 ? -13.813 10.479 8.117 1.00 95.62 100 THR A O 1
ATOM 706 N N . TRP A 1 101 ? -11.712 10.226 8.904 1.00 96.44 101 TRP A N 1
ATOM 707 C CA . TRP A 1 101 ? -11.262 11.595 8.691 1.00 96.44 101 TRP A CA 1
ATOM 708 C C . TRP A 1 101 ? -10.057 11.603 7.761 1.00 96.44 101 TRP A C 1
ATOM 710 O O . TRP A 1 101 ? -9.222 10.712 7.829 1.00 96.44 101 TRP A O 1
ATOM 720 N N . GLU A 1 102 ? -9.953 12.621 6.923 1.00 97.06 102 GLU A N 1
ATOM 721 C CA . GLU A 1 102 ? -8.713 12.985 6.251 1.00 97.06 102 GLU A CA 1
ATOM 722 C C . GLU A 1 102 ? -8.054 14.096 7.068 1.00 97.06 102 GLU A C 1
ATOM 724 O O . GLU A 1 102 ? -8.663 15.143 7.312 1.00 97.06 102 GLU A O 1
ATOM 729 N N . ALA A 1 103 ? -6.842 13.822 7.538 1.00 97.06 103 ALA A N 1
ATOM 730 C CA . ALA A 1 103 ? -5.992 14.763 8.241 1.00 97.06 103 ALA A CA 1
ATOM 731 C C . ALA A 1 103 ? -5.013 15.403 7.260 1.00 97.06 103 ALA A C 1
ATOM 733 O O . ALA A 1 103 ? -4.430 14.702 6.436 1.00 97.06 103 ALA A O 1
ATOM 734 N N . ASP A 1 104 ? -4.816 16.708 7.392 1.00 96.81 104 ASP A N 1
ATOM 735 C CA . ASP A 1 104 ? -3.779 17.485 6.723 1.00 96.81 104 ASP A CA 1
ATOM 736 C C . ASP A 1 104 ? -2.922 18.143 7.808 1.00 96.81 104 ASP A C 1
ATOM 738 O O . ASP A 1 104 ? -3.401 18.969 8.589 1.00 96.81 104 ASP A O 1
ATOM 742 N N . ILE A 1 105 ? -1.665 17.722 7.912 1.00 95.31 105 ILE A N 1
ATOM 743 C CA . ILE A 1 105 ? -0.808 18.098 9.045 1.00 95.31 105 ILE A CA 1
ATOM 744 C C . ILE A 1 105 ? -0.181 19.478 8.881 1.00 95.31 105 ILE A C 1
ATOM 746 O O . ILE A 1 105 ? 0.213 20.077 9.878 1.00 95.31 105 ILE A O 1
ATOM 750 N N . ASP A 1 106 ? -0.105 19.989 7.653 1.00 93.88 106 ASP A N 1
ATOM 751 C CA . ASP A 1 106 ? 0.441 21.320 7.388 1.00 93.88 106 ASP A CA 1
ATOM 752 C C . ASP A 1 106 ? -0.554 22.396 7.824 1.00 93.88 106 ASP A C 1
ATOM 754 O O . ASP A 1 106 ? -0.176 23.432 8.370 1.00 93.88 106 ASP A O 1
ATOM 758 N N . THR A 1 107 ? -1.843 22.135 7.610 1.00 95.06 107 THR A N 1
ATOM 759 C CA . THR A 1 107 ? -2.934 23.031 8.011 1.00 95.06 107 THR A CA 1
ATOM 760 C C . THR A 1 107 ? -3.491 22.718 9.401 1.00 95.06 107 THR A C 1
ATOM 762 O O . THR A 1 107 ? -4.243 23.521 9.954 1.00 95.06 107 THR A O 1
ATOM 765 N N . GLY A 1 108 ? -3.167 21.547 9.962 1.00 92.88 108 GLY A N 1
ATOM 766 C CA . GLY A 1 108 ? -3.839 21.000 11.144 1.00 92.88 108 GLY A CA 1
ATOM 767 C C . GLY A 1 108 ? -5.314 20.658 10.889 1.00 92.88 108 GLY A C 1
ATOM 768 O O . GLY A 1 108 ? -6.094 20.512 11.832 1.00 92.88 108 GLY A O 1
ATOM 769 N N . GLY A 1 109 ? -5.718 20.580 9.618 1.00 94.50 109 GLY A N 1
ATOM 770 C CA . GLY A 1 109 ? -7.090 20.364 9.197 1.00 94.50 109 GLY A CA 1
ATOM 771 C C . GLY A 1 109 ? -7.525 18.915 9.381 1.00 94.50 109 GLY A C 1
ATOM 772 O O . GLY A 1 109 ? -6.809 17.979 9.032 1.00 94.50 109 GLY A O 1
ATOM 773 N N . LEU A 1 110 ? -8.745 18.725 9.884 1.00 95.56 110 LEU A N 1
ATOM 774 C CA . LEU A 1 110 ? -9.416 17.428 9.929 1.00 95.56 110 LEU A CA 1
ATOM 775 C C . LEU A 1 110 ? -10.755 17.531 9.216 1.00 95.56 110 LEU A C 1
ATOM 777 O O . LEU A 1 110 ? -11.660 18.246 9.648 1.00 95.56 110 LEU A O 1
ATOM 781 N N . ARG A 1 111 ? -10.898 16.780 8.128 1.00 95.50 111 ARG A N 1
ATOM 782 C CA . ARG A 1 111 ? -12.126 16.722 7.339 1.00 95.50 111 ARG A CA 1
ATOM 783 C C . ARG A 1 111 ? -12.748 15.347 7.491 1.00 95.50 111 ARG A C 1
ATOM 785 O O . ARG A 1 111 ? -12.122 14.348 7.173 1.00 95.50 111 ARG A O 1
ATOM 792 N N . ARG A 1 112 ? -13.997 15.266 7.947 1.00 95.38 112 ARG A N 1
ATOM 793 C CA . ARG A 1 112 ? -14.730 13.990 7.946 1.00 95.38 112 ARG A CA 1
ATOM 794 C C . ARG A 1 112 ? -15.028 13.578 6.502 1.00 95.38 112 ARG A C 1
ATOM 796 O O . ARG A 1 112 ? -15.606 14.369 5.759 1.00 95.38 112 ARG A O 1
ATOM 803 N N . VAL A 1 113 ? -14.661 12.354 6.127 1.00 95.19 113 VAL A N 1
ATOM 804 C CA . VAL A 1 113 ? -14.778 11.847 4.746 1.00 95.19 113 VAL A CA 1
ATOM 805 C C . VAL A 1 113 ? -15.649 10.600 4.609 1.00 95.19 113 VAL A C 1
ATOM 807 O O . VAL A 1 113 ? -16.073 10.280 3.505 1.00 95.19 113 VAL A O 1
ATOM 810 N N . GLY A 1 114 ? -15.971 9.922 5.713 1.00 90.31 114 GLY A N 1
ATOM 811 C CA . GLY A 1 114 ? -16.835 8.742 5.693 1.00 90.31 114 GLY A CA 1
ATOM 812 C C . GLY A 1 114 ? -17.377 8.371 7.070 1.00 90.31 114 GLY A C 1
ATOM 813 O O . GLY A 1 114 ? -16.835 8.788 8.095 1.00 90.31 114 GLY A O 1
ATOM 814 N N . VAL A 1 115 ? -18.461 7.595 7.084 1.00 89.25 115 VAL A N 1
ATOM 815 C CA . VAL A 1 115 ? -19.084 6.998 8.277 1.00 89.25 115 VAL A CA 1
ATOM 816 C C . VAL A 1 115 ? -19.556 5.580 7.949 1.00 89.25 115 VAL A C 1
ATOM 818 O O . VAL A 1 115 ? -19.818 5.273 6.789 1.00 89.25 115 VAL A O 1
ATOM 821 N N . GLY A 1 116 ? -19.689 4.725 8.964 1.00 87.06 116 GLY A N 1
ATOM 822 C CA . GLY A 1 116 ? -20.265 3.384 8.820 1.00 87.06 116 GLY A CA 1
ATOM 823 C C . GLY A 1 116 ? -19.305 2.326 8.272 1.00 87.06 116 GLY A C 1
ATOM 824 O O . GLY A 1 116 ? -19.757 1.267 7.851 1.00 87.06 116 GLY A O 1
ATOM 825 N N . LEU A 1 117 ? -17.994 2.590 8.278 1.00 82.88 117 LEU A N 1
ATOM 826 C CA . LEU A 1 117 ? -16.996 1.615 7.824 1.00 82.88 117 LEU A CA 1
ATOM 827 C C . LEU A 1 117 ? -16.665 0.541 8.867 1.00 82.88 117 LEU A C 1
ATOM 829 O O . LEU A 1 117 ? -16.081 -0.476 8.498 1.00 82.88 117 LEU A O 1
ATOM 833 N N . SER A 1 118 ? -17.078 0.742 10.126 1.00 87.94 118 SER A N 1
ATOM 834 C CA . SER A 1 118 ? -16.791 -0.147 11.264 1.00 87.94 118 SER A CA 1
ATOM 835 C C . SER A 1 118 ? -15.280 -0.324 11.502 1.00 87.94 118 SER A C 1
ATOM 837 O O . SER A 1 118 ? -14.529 0.614 11.232 1.00 87.94 118 SER A O 1
ATOM 839 N N . ALA A 1 119 ? -14.842 -1.457 12.070 1.00 93.19 119 ALA A N 1
ATOM 840 C CA . ALA A 1 119 ? -13.454 -1.657 12.476 1.00 93.19 119 ALA A CA 1
ATOM 841 C C . ALA A 1 119 ? -12.510 -1.800 11.273 1.00 93.19 119 ALA A C 1
ATOM 843 O O . ALA A 1 119 ? -12.871 -2.414 10.268 1.00 93.19 119 ALA A O 1
ATOM 844 N N . VAL A 1 120 ? -11.286 -1.275 11.401 1.00 95.31 120 VAL A N 1
ATOM 845 C CA . VAL A 1 120 ? -10.198 -1.468 10.424 1.00 95.31 120 VAL A CA 1
ATOM 846 C C . VAL A 1 120 ? -9.342 -2.683 10.783 1.00 95.31 120 VAL A C 1
ATOM 848 O O . VAL A 1 120 ? -8.839 -2.789 11.902 1.00 95.31 120 VAL A O 1
ATOM 851 N N . HIS A 1 121 ? -9.110 -3.565 9.808 1.00 95.62 121 HIS A N 1
ATOM 852 C CA . HIS A 1 121 ? -8.357 -4.819 9.983 1.00 95.62 121 HIS A CA 1
ATOM 853 C C . HIS A 1 121 ? -6.980 -4.828 9.305 1.00 95.62 121 HIS A C 1
ATOM 855 O O . HIS A 1 121 ? -6.092 -5.609 9.670 1.00 95.62 121 HIS A O 1
ATOM 861 N N . GLY A 1 122 ? -6.788 -3.950 8.323 1.00 95.38 122 GLY A N 1
ATOM 862 C CA . GLY A 1 122 ? -5.548 -3.799 7.569 1.00 95.38 122 GLY A CA 1
ATOM 863 C C . GLY A 1 122 ? -5.694 -2.772 6.454 1.00 95.38 122 GLY A C 1
ATOM 864 O O . GLY A 1 122 ? -6.799 -2.326 6.154 1.00 95.38 122 GLY A O 1
ATOM 865 N N . PHE A 1 123 ? -4.579 -2.401 5.846 1.00 97.38 123 PHE A N 1
ATOM 866 C CA . PHE A 1 123 ? -4.536 -1.487 4.715 1.00 97.38 123 PHE A CA 1
ATOM 867 C C . PHE A 1 123 ? -3.312 -1.788 3.855 1.00 97.38 123 PHE A C 1
ATOM 869 O O . PHE A 1 123 ? -2.386 -2.450 4.325 1.00 97.38 123 PHE A O 1
ATOM 876 N N . ASP A 1 124 ? -3.334 -1.318 2.614 1.00 97.06 124 ASP A N 1
ATOM 877 C CA . ASP A 1 124 ? -2.201 -1.373 1.694 1.00 97.06 124 ASP A CA 1
ATOM 878 C C . ASP A 1 124 ? -2.347 -0.297 0.599 1.00 97.06 124 ASP A C 1
ATOM 880 O O . ASP A 1 124 ? -3.421 0.297 0.441 1.00 97.06 124 ASP A O 1
ATOM 884 N N . HIS A 1 125 ? -1.281 -0.060 -0.162 1.00 94.94 125 HIS A N 1
ATOM 885 C CA . HIS A 1 125 ? -1.189 0.984 -1.185 1.00 94.94 125 HIS A CA 1
ATOM 886 C C . HIS A 1 125 ? -0.858 0.402 -2.559 1.00 94.94 125 HIS A C 1
ATOM 888 O O . HIS A 1 125 ? -0.020 -0.488 -2.675 1.00 94.94 125 HIS A O 1
ATOM 894 N N . ASP A 1 126 ? -1.461 0.940 -3.620 1.00 92.75 126 ASP A N 1
ATOM 895 C CA . ASP A 1 126 ? -0.955 0.730 -4.985 1.00 92.75 126 ASP A CA 1
ATOM 896 C C . ASP A 1 126 ? 0.059 1.823 -5.357 1.00 92.75 126 ASP A C 1
ATOM 898 O O . ASP A 1 126 ? 0.090 2.922 -4.801 1.00 92.75 126 ASP A O 1
ATOM 902 N N . VAL A 1 127 ? 0.891 1.528 -6.353 1.00 85.56 127 VAL A N 1
ATOM 903 C CA . VAL A 1 127 ? 1.952 2.402 -6.865 1.00 85.56 127 VAL A CA 1
ATOM 904 C C . VAL A 1 127 ? 1.434 3.701 -7.486 1.00 85.56 127 VAL A C 1
ATOM 906 O O . VAL A 1 127 ? 2.224 4.599 -7.773 1.00 85.56 127 VAL A O 1
ATOM 909 N N . ASP A 1 128 ? 0.131 3.799 -7.750 1.00 86.75 128 ASP A N 1
ATOM 910 C CA . ASP A 1 128 ? -0.515 5.015 -8.243 1.00 86.75 128 ASP A CA 1
ATOM 911 C C . ASP A 1 128 ? -1.002 5.946 -7.117 1.00 86.75 128 ASP A C 1
ATOM 913 O O . ASP A 1 128 ? -1.455 7.053 -7.407 1.00 86.75 128 ASP A O 1
ATOM 917 N N . GLY A 1 129 ? -0.869 5.530 -5.851 1.00 90.94 129 GLY A N 1
ATOM 918 C CA . GLY A 1 129 ? -1.340 6.260 -4.673 1.00 90.94 129 GLY A CA 1
ATOM 919 C C . GLY A 1 129 ? -2.763 5.900 -4.238 1.00 90.94 129 GLY A C 1
ATOM 920 O O . GLY A 1 129 ? -3.329 6.583 -3.382 1.00 90.94 129 GLY A O 1
ATOM 921 N N . THR A 1 130 ? -3.373 4.867 -4.825 1.00 94.94 130 THR A N 1
ATOM 922 C CA . THR A 1 130 ? -4.644 4.325 -4.336 1.00 94.94 130 THR A CA 1
ATOM 923 C C . THR A 1 130 ? -4.434 3.641 -2.988 1.00 94.94 130 THR A C 1
ATOM 925 O O . THR A 1 130 ? -3.581 2.764 -2.862 1.00 94.94 130 THR A O 1
ATOM 928 N N . VAL A 1 131 ? -5.255 3.996 -2.000 1.00 97.31 131 VAL A N 1
ATOM 929 C CA . VAL A 1 131 ? -5.234 3.395 -0.659 1.00 97.31 131 VAL A CA 1
ATOM 930 C C . VAL A 1 131 ? -6.388 2.413 -0.525 1.00 97.31 131 VAL A C 1
ATOM 932 O O . VAL A 1 131 ? -7.541 2.751 -0.808 1.00 97.31 131 VAL A O 1
ATOM 935 N N . TYR A 1 132 ? -6.089 1.215 -0.038 1.00 97.69 132 TYR A N 1
ATOM 936 C CA . TYR A 1 132 ? -7.065 0.169 0.229 1.00 97.69 132 TYR A CA 1
ATOM 937 C C . TYR A 1 132 ? -7.122 -0.120 1.720 1.00 97.69 132 TYR A C 1
ATOM 939 O O . TYR A 1 132 ? -6.087 -0.317 2.347 1.00 97.69 132 TYR A O 1
ATOM 947 N N . VAL A 1 133 ? -8.323 -0.181 2.296 1.00 97.75 133 VAL A N 1
ATOM 948 C CA . VAL A 1 133 ? -8.509 -0.445 3.730 1.00 97.75 133 VAL A CA 1
ATOM 949 C C . VAL A 1 133 ? -9.548 -1.543 3.927 1.00 97.75 133 VAL A C 1
ATOM 951 O O . VAL A 1 133 ? -10.685 -1.441 3.470 1.00 97.75 133 VAL A O 1
ATOM 954 N N . ALA A 1 134 ? -9.135 -2.610 4.603 1.00 97.56 134 ALA A N 1
ATOM 955 C CA . ALA A 1 134 ? -9.951 -3.758 4.969 1.00 97.56 134 ALA A CA 1
ATOM 956 C C . ALA A 1 134 ? -10.811 -3.421 6.198 1.00 97.56 134 ALA A C 1
ATOM 958 O O . ALA A 1 134 ? -10.257 -3.082 7.249 1.00 97.56 134 ALA A O 1
ATOM 959 N N . THR A 1 135 ? -12.141 -3.494 6.077 1.00 97.12 135 THR A N 1
ATOM 960 C CA . THR A 1 135 ? -13.080 -3.153 7.159 1.00 97.12 135 THR A CA 1
ATOM 961 C C . THR A 1 135 ? -14.250 -4.138 7.269 1.00 97.12 135 THR A C 1
ATOM 963 O O . THR A 1 135 ? -14.478 -4.953 6.373 1.00 97.12 135 THR A O 1
ATOM 966 N N . ASP A 1 136 ? -15.052 -4.062 8.341 1.00 95.44 136 ASP A N 1
ATOM 967 C CA . ASP A 1 136 ? -16.254 -4.916 8.450 1.00 95.44 136 ASP A CA 1
ATOM 968 C C . ASP A 1 136 ? -17.334 -4.604 7.407 1.00 95.44 136 ASP A C 1
ATOM 970 O O . ASP A 1 136 ? -18.174 -5.453 7.115 1.00 95.44 136 ASP A O 1
ATOM 974 N N . ALA A 1 137 ? -17.313 -3.398 6.839 1.00 96.19 137 ALA A N 1
ATOM 975 C CA . ALA A 1 137 ? -18.250 -2.964 5.807 1.00 96.19 137 ALA A CA 1
ATOM 976 C C . ALA A 1 137 ? -17.788 -3.313 4.379 1.00 96.19 137 ALA A C 1
ATOM 978 O O . ALA A 1 137 ? -18.504 -3.026 3.417 1.00 96.19 137 ALA A O 1
ATOM 979 N N . GLY A 1 138 ? -16.602 -3.905 4.220 1.00 96.81 138 GLY A N 1
ATOM 980 C CA . GLY A 1 138 ? -16.029 -4.248 2.924 1.00 96.81 138 GLY A CA 1
ATOM 981 C C . GLY A 1 138 ? -14.603 -3.731 2.758 1.00 96.81 138 GLY A C 1
ATOM 982 O O . GLY A 1 138 ? -13.865 -3.533 3.719 1.00 96.81 138 GLY A O 1
ATOM 983 N N . LEU A 1 139 ? -14.207 -3.513 1.507 1.00 97.50 139 LEU A N 1
ATOM 984 C CA . LEU A 1 139 ? -12.932 -2.891 1.164 1.00 97.50 139 LEU A CA 1
ATOM 985 C C . LEU A 1 139 ? -13.168 -1.428 0.797 1.00 97.50 139 LEU A C 1
ATOM 987 O O . LEU A 1 139 ? -13.747 -1.142 -0.255 1.00 97.50 139 LEU A O 1
ATOM 991 N N . LEU A 1 140 ? -12.721 -0.514 1.653 1.00 97.56 140 LEU A N 1
ATOM 992 C CA . LEU A 1 140 ? -12.657 0.903 1.318 1.00 97.56 140 LEU A CA 1
ATOM 993 C C . LEU A 1 140 ? -11.533 1.123 0.301 1.00 97.56 140 LEU A C 1
ATOM 995 O O . LEU A 1 140 ? -10.423 0.624 0.478 1.00 97.56 140 LEU A O 1
ATOM 999 N N . VAL A 1 141 ? -11.822 1.910 -0.728 1.00 97.31 141 VAL A N 1
ATOM 1000 C CA . VAL A 1 141 ? -10.868 2.353 -1.743 1.00 97.31 141 VAL A CA 1
ATOM 1001 C C . VAL A 1 141 ? -10.858 3.874 -1.753 1.00 97.31 141 VAL A C 1
ATOM 1003 O O . VAL A 1 141 ? -11.913 4.484 -1.942 1.00 97.31 141 VAL A O 1
ATOM 1006 N N . ARG A 1 142 ? -9.679 4.476 -1.572 1.00 97.06 142 ARG A N 1
ATOM 1007 C CA . ARG A 1 142 ? -9.432 5.900 -1.821 1.00 97.06 142 ARG A CA 1
ATOM 1008 C C . ARG A 1 142 ? -8.570 6.046 -3.062 1.00 97.06 142 ARG A C 1
ATOM 1010 O O . ARG A 1 142 ? -7.414 5.637 -3.044 1.00 97.06 142 ARG A O 1
ATOM 1017 N N . THR A 1 143 ? -9.096 6.661 -4.111 1.00 96.50 143 THR A N 1
ATOM 1018 C CA . THR A 1 143 ? -8.319 6.944 -5.324 1.00 96.50 143 THR A CA 1
ATOM 1019 C C . THR A 1 143 ? -7.300 8.071 -5.084 1.00 96.50 143 THR A C 1
ATOM 1021 O O . THR A 1 143 ? -7.425 8.834 -4.116 1.00 96.50 143 THR A O 1
ATOM 1024 N N . PRO A 1 144 ? -6.325 8.269 -5.990 1.00 93.38 144 PRO A N 1
ATOM 1025 C CA . PRO A 1 144 ? -5.393 9.395 -5.904 1.00 93.38 144 PRO A CA 1
ATOM 1026 C C . PRO A 1 144 ? -6.090 10.765 -5.981 1.00 93.38 144 PRO A C 1
ATOM 1028 O O . PRO A 1 144 ? -5.627 11.724 -5.363 1.00 93.38 144 PRO A O 1
ATOM 1031 N N . SER A 1 145 ? -7.235 10.854 -6.676 1.00 94.38 145 SER A N 1
ATOM 1032 C CA . SER A 1 145 ? -8.092 12.053 -6.719 1.00 94.38 145 SER A CA 1
ATOM 1033 C C . SER A 1 145 ? -8.805 12.346 -5.394 1.00 94.38 145 SER A C 1
ATOM 1035 O O . SER A 1 145 ? -9.316 13.448 -5.214 1.00 94.38 145 SER A O 1
ATOM 1037 N N . GLY A 1 146 ? -8.807 11.397 -4.452 1.00 95.19 146 GLY A N 1
ATOM 1038 C CA . GLY A 1 146 ? -9.470 11.516 -3.155 1.00 95.19 146 GLY A CA 1
ATOM 1039 C C . GLY A 1 146 ? -10.900 10.980 -3.127 1.00 95.19 146 GLY A C 1
ATOM 1040 O O . GLY A 1 146 ? -11.570 11.126 -2.103 1.00 95.19 146 GLY A O 1
ATOM 1041 N N . ASP A 1 147 ? -11.361 10.342 -4.205 1.00 96.12 147 ASP A N 1
ATOM 1042 C CA . ASP A 1 147 ? -12.673 9.703 -4.239 1.00 96.12 147 ASP A CA 1
ATOM 1043 C C . ASP A 1 147 ? -12.669 8.461 -3.350 1.00 96.12 147 ASP A C 1
ATOM 1045 O O . ASP A 1 147 ? -11.731 7.662 -3.379 1.00 96.12 147 ASP A O 1
ATOM 1049 N N . LEU A 1 148 ? -13.731 8.296 -2.563 1.00 96.38 148 LEU A N 1
ATOM 1050 C CA . LEU A 1 148 ? -13.905 7.174 -1.647 1.00 96.38 148 LEU A CA 1
ATOM 1051 C C . LEU A 1 148 ? -15.057 6.288 -2.107 1.00 96.38 148 LEU A C 1
ATOM 1053 O O . LEU A 1 148 ? -16.151 6.769 -2.401 1.00 96.38 148 LEU A O 1
ATOM 1057 N N . SER A 1 149 ? -14.829 4.979 -2.117 1.00 96.06 149 SER A N 1
ATOM 1058 C CA . SER A 1 149 ? -15.862 3.980 -2.397 1.00 96.06 149 SER A CA 1
ATOM 1059 C C . SER A 1 149 ? -15.661 2.735 -1.540 1.00 96.06 149 SER A C 1
ATOM 1061 O O . SER A 1 149 ? -14.553 2.469 -1.081 1.00 96.06 149 SER A O 1
ATOM 1063 N N . VAL A 1 150 ? -16.728 1.970 -1.305 1.00 96.06 150 VAL A N 1
ATOM 1064 C CA . VAL A 1 150 ? -16.661 0.710 -0.552 1.00 96.06 150 VAL A CA 1
ATOM 1065 C C . VAL A 1 150 ? -17.107 -0.434 -1.447 1.00 96.06 150 VAL A C 1
ATOM 1067 O O . VAL A 1 150 ? -18.234 -0.449 -1.943 1.00 96.06 150 VAL A O 1
ATOM 1070 N N . ARG A 1 151 ? -16.236 -1.426 -1.626 1.00 96.12 151 ARG A N 1
ATOM 1071 C CA . ARG A 1 151 ? -16.570 -2.690 -2.282 1.00 96.12 151 ARG A CA 1
ATOM 1072 C C . ARG A 1 151 ? -17.057 -3.688 -1.236 1.00 96.12 151 ARG A C 1
ATOM 1074 O O . ARG A 1 151 ? -16.278 -4.154 -0.413 1.00 96.12 151 ARG A O 1
ATOM 1081 N N . THR A 1 152 ? -18.336 -4.047 -1.299 1.00 96.75 152 THR A N 1
ATOM 1082 C CA . THR A 1 152 ? -19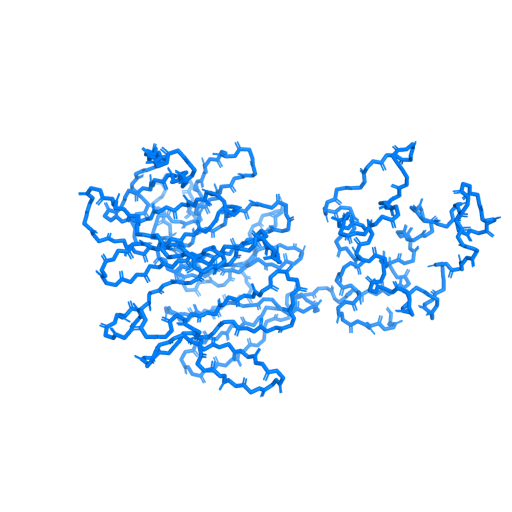.011 -4.850 -0.261 1.00 96.75 152 THR A CA 1
ATOM 1083 C C . THR A 1 152 ? -18.837 -6.364 -0.406 1.00 96.75 152 THR A C 1
ATOM 1085 O O . THR A 1 152 ? -19.133 -7.098 0.531 1.00 96.75 152 THR A O 1
ATOM 1088 N N . PHE A 1 153 ? -18.415 -6.848 -1.583 1.00 96.06 153 PHE A N 1
ATOM 1089 C CA . PHE A 1 153 ? -18.333 -8.279 -1.942 1.00 96.06 153 PHE A CA 1
ATOM 1090 C C . PHE A 1 153 ? -19.629 -9.082 -1.733 1.00 96.06 153 PHE A C 1
ATOM 1092 O O . PHE A 1 153 ? -19.604 -10.311 -1.662 1.00 96.06 153 PHE A O 1
ATOM 1099 N N . ALA A 1 154 ? -20.765 -8.398 -1.658 1.00 96.00 154 ALA A N 1
ATOM 1100 C CA . ALA A 1 154 ? -22.078 -8.996 -1.500 1.00 96.00 154 ALA A CA 1
ATOM 1101 C C . ALA A 1 154 ? -22.888 -8.854 -2.795 1.00 96.00 154 ALA A C 1
ATOM 1103 O O . ALA A 1 154 ? -22.639 -7.956 -3.603 1.00 96.00 154 ALA A O 1
ATOM 1104 N N . ALA A 1 155 ? -23.870 -9.736 -2.990 1.00 94.62 155 ALA A N 1
ATOM 1105 C CA . ALA A 1 155 ? -24.857 -9.552 -4.049 1.00 94.62 155 ALA A CA 1
ATOM 1106 C C . ALA A 1 155 ? -25.632 -8.232 -3.834 1.00 94.62 155 ALA A C 1
ATOM 1108 O O . ALA A 1 155 ? -25.770 -7.790 -2.689 1.00 94.62 155 ALA A O 1
ATOM 1109 N N . PRO A 1 156 ? -26.170 -7.599 -4.893 1.00 94.25 156 PRO A N 1
ATOM 1110 C CA . PRO A 1 156 ? -26.996 -6.404 -4.741 1.00 94.25 156 PRO A CA 1
ATOM 1111 C C . PRO A 1 156 ? -28.131 -6.619 -3.726 1.00 94.25 156 PRO A C 1
ATOM 1113 O O . PRO A 1 156 ? -28.895 -7.574 -3.837 1.00 94.25 156 PRO A O 1
ATOM 1116 N N . GLY A 1 157 ? -28.218 -5.742 -2.722 1.00 94.81 157 GLY A N 1
ATOM 1117 C CA . GLY A 1 157 ? -29.217 -5.813 -1.646 1.00 94.81 157 GLY A CA 1
ATOM 1118 C C . GLY A 1 157 ? -28.867 -6.735 -0.468 1.00 94.81 157 GLY A C 1
ATOM 1119 O O . GLY A 1 157 ? -29.555 -6.686 0.548 1.00 94.81 157 GLY A O 1
ATOM 1120 N N . ALA A 1 158 ? -27.803 -7.537 -0.559 1.00 97.12 158 ALA A N 1
ATOM 1121 C CA . ALA A 1 158 ? -27.296 -8.321 0.566 1.00 97.12 158 ALA A CA 1
ATOM 1122 C C . ALA A 1 158 ? -26.398 -7.464 1.488 1.00 97.12 158 ALA A C 1
ATOM 1124 O O . ALA A 1 158 ? -25.799 -6.485 1.026 1.00 97.12 158 ALA A O 1
ATOM 1125 N N . PRO A 1 159 ? -26.280 -7.811 2.786 1.00 95.38 159 PRO A N 1
ATOM 1126 C CA . PRO A 1 159 ? -25.374 -7.117 3.695 1.00 95.38 159 PRO A CA 1
ATOM 1127 C C . PRO A 1 159 ? -23.923 -7.257 3.228 1.00 95.38 159 PRO A C 1
ATOM 1129 O O . PRO A 1 159 ? -23.534 -8.292 2.684 1.00 95.38 159 PRO A O 1
ATOM 1132 N N . ALA A 1 160 ? -23.121 -6.217 3.460 1.00 96.00 160 ALA A N 1
ATOM 1133 C CA . ALA A 1 160 ? -21.709 -6.237 3.110 1.00 96.00 160 ALA A CA 1
ATOM 1134 C C . ALA A 1 160 ? -20.954 -7.355 3.842 1.00 96.00 160 ALA A C 1
ATOM 1136 O O . ALA A 1 160 ? -21.270 -7.702 4.981 1.00 96.00 160 ALA A O 1
ATOM 1137 N N . ARG A 1 161 ? -19.943 -7.918 3.176 1.00 97.06 161 ARG A N 1
ATOM 1138 C CA . ARG A 1 161 ? -19.052 -8.922 3.758 1.00 97.06 161 ARG A CA 1
ATOM 1139 C C . ARG A 1 161 ? -17.816 -8.233 4.331 1.00 97.06 161 ARG A C 1
ATOM 1141 O O . ARG A 1 161 ? -17.177 -7.448 3.633 1.00 97.06 161 ARG A O 1
ATOM 1148 N N . SER A 1 162 ? -17.465 -8.585 5.568 1.00 96.69 162 SER A N 1
ATOM 1149 C CA . SER A 1 162 ? -16.249 -8.100 6.230 1.00 96.69 162 SER A CA 1
ATOM 1150 C C . SER A 1 162 ? -14.999 -8.513 5.455 1.00 96.69 162 SER A C 1
ATOM 1152 O O . SER A 1 162 ? -14.894 -9.650 4.977 1.00 96.69 162 SER A O 1
ATOM 1154 N N . VAL A 1 163 ? -14.058 -7.580 5.340 1.00 97.69 163 VAL A N 1
ATOM 1155 C CA . VAL A 1 163 ? -12.728 -7.800 4.786 1.00 97.69 163 VAL A CA 1
ATOM 1156 C C . VAL A 1 163 ? -11.730 -7.723 5.930 1.00 97.69 163 VAL A C 1
ATOM 1158 O O . VAL A 1 163 ? -11.540 -6.663 6.518 1.00 97.69 163 VAL A O 1
ATOM 1161 N N . SER A 1 164 ? -11.082 -8.840 6.255 1.00 97.19 164 SER A N 1
ATOM 1162 C CA . SER A 1 164 ? -10.192 -8.936 7.422 1.00 97.19 164 SER A CA 1
ATOM 1163 C C . SER A 1 164 ? -8.713 -8.729 7.093 1.00 97.19 164 SER A C 1
ATOM 1165 O O . SER A 1 164 ? -7.883 -8.604 7.991 1.00 97.19 164 SER A O 1
ATOM 1167 N N . ALA A 1 165 ? -8.358 -8.738 5.811 1.00 97.56 165 ALA A N 1
ATOM 1168 C CA . ALA A 1 165 ? -7.009 -8.464 5.339 1.00 97.56 165 ALA A CA 1
ATOM 1169 C C . ALA A 1 165 ? -7.046 -7.998 3.890 1.00 97.56 165 ALA A C 1
ATOM 1171 O O . ALA A 1 165 ? -7.926 -8.398 3.127 1.00 97.56 165 ALA A O 1
ATOM 1172 N N . VAL A 1 166 ? -6.061 -7.193 3.519 1.00 97.94 166 VAL A N 1
ATOM 1173 C CA . VAL A 1 166 ? -5.822 -6.741 2.154 1.00 97.94 166 VAL A CA 1
ATOM 1174 C C . VAL A 1 166 ? -4.320 -6.748 1.901 1.00 97.94 166 VAL A C 1
ATOM 1176 O O . VAL A 1 166 ? -3.546 -6.515 2.827 1.00 97.94 166 VAL A O 1
ATOM 1179 N N . SER A 1 167 ? -3.925 -7.053 0.671 1.00 97.12 167 SER A N 1
ATOM 1180 C CA . SER A 1 167 ? -2.593 -6.759 0.158 1.00 97.12 167 SER A CA 1
ATOM 1181 C C . SER A 1 167 ? -2.688 -6.370 -1.311 1.00 97.12 167 SER A C 1
ATOM 1183 O O . SER A 1 167 ? -3.511 -6.912 -2.053 1.00 97.12 167 SER A O 1
ATOM 1185 N N . VAL A 1 168 ? -1.860 -5.426 -1.727 1.00 94.94 168 VAL A N 1
ATOM 1186 C CA . VAL A 1 168 ? -1.725 -4.968 -3.101 1.00 94.94 168 VAL A CA 1
ATOM 1187 C C . VAL A 1 168 ? -0.414 -5.503 -3.657 1.00 94.94 168 VAL A C 1
ATOM 1189 O O . VAL A 1 168 ? 0.652 -5.379 -3.066 1.00 94.94 168 VAL A O 1
ATOM 1192 N N . GLY A 1 169 ? -0.509 -6.141 -4.814 1.00 89.69 169 GLY A N 1
ATOM 1193 C CA . GLY A 1 169 ? 0.625 -6.554 -5.619 1.00 89.69 169 GLY A CA 1
ATOM 1194 C C . GLY A 1 169 ? 0.659 -5.763 -6.916 1.00 89.69 169 GLY A C 1
ATOM 1195 O O . GLY A 1 169 ? -0.247 -5.003 -7.252 1.00 89.69 169 GLY A O 1
ATOM 1196 N N . LEU A 1 170 ? 1.697 -5.995 -7.711 1.00 82.25 170 LEU A N 1
ATOM 1197 C CA . LEU A 1 170 ? 1.847 -5.294 -8.983 1.00 82.25 170 LEU A CA 1
ATOM 1198 C C . LEU A 1 170 ? 0.728 -5.647 -9.985 1.00 82.25 170 LEU A C 1
ATOM 1200 O O . LEU A 1 170 ? 0.339 -4.810 -10.782 1.00 82.25 170 LEU A O 1
ATOM 1204 N N . ASP A 1 171 ? 0.130 -6.832 -9.946 1.00 80.38 171 ASP A N 1
ATOM 1205 C CA . ASP A 1 171 ? -0.896 -7.201 -10.940 1.00 80.38 171 ASP A CA 1
ATOM 1206 C C . ASP A 1 171 ? -2.334 -7.091 -10.420 1.00 80.38 171 ASP A C 1
ATOM 1208 O O . ASP A 1 171 ? -3.285 -7.393 -11.145 1.00 80.38 171 ASP A O 1
ATOM 1212 N N . GLY A 1 172 ? -2.518 -6.673 -9.170 1.00 88.19 172 GLY A N 1
ATOM 1213 C CA . GLY A 1 172 ? -3.842 -6.575 -8.582 1.00 88.19 172 GLY A CA 1
ATOM 1214 C C . GLY A 1 172 ? -3.819 -6.594 -7.068 1.00 88.19 172 GLY A C 1
ATOM 1215 O O . GLY A 1 172 ? -2.792 -6.404 -6.428 1.00 88.19 172 GLY A O 1
ATOM 1216 N N . LEU A 1 173 ? -4.989 -6.839 -6.500 1.00 95.56 173 LEU A N 1
ATOM 1217 C CA . LEU A 1 173 ? -5.212 -6.818 -5.064 1.00 95.56 173 LEU A CA 1
ATOM 1218 C C . LEU A 1 173 ? -5.711 -8.182 -4.604 1.00 95.56 173 LEU A C 1
ATOM 1220 O O . LEU A 1 173 ? -6.483 -8.834 -5.302 1.00 95.56 173 LEU A O 1
ATOM 1224 N N . ALA A 1 174 ? -5.307 -8.599 -3.413 1.00 97.38 174 ALA A N 1
ATOM 1225 C CA . ALA A 1 174 ? -5.882 -9.727 -2.709 1.00 97.38 174 ALA A CA 1
ATOM 1226 C C . ALA A 1 174 ? -6.549 -9.254 -1.419 1.00 97.38 174 ALA A C 1
ATOM 1228 O O . ALA A 1 174 ? -6.086 -8.320 -0.766 1.00 97.38 174 ALA A O 1
ATOM 1229 N N . ALA A 1 175 ? -7.635 -9.915 -1.042 1.00 97.81 175 ALA A N 1
ATOM 1230 C CA . ALA A 1 175 ? -8.362 -9.638 0.184 1.00 97.81 175 ALA A CA 1
ATOM 1231 C C . ALA A 1 175 ? -8.873 -10.933 0.818 1.00 97.81 175 ALA A C 1
ATOM 1233 O O . ALA A 1 175 ? -9.193 -11.887 0.109 1.00 97.81 175 ALA A O 1
ATOM 1234 N N . VAL A 1 176 ? -8.985 -10.958 2.145 1.00 98.06 176 VAL A N 1
ATOM 1235 C CA . VAL A 1 176 ? -9.713 -12.018 2.861 1.00 98.06 176 VAL A CA 1
ATOM 1236 C C . VAL A 1 176 ? -11.124 -11.517 3.146 1.00 98.06 176 VAL A C 1
ATOM 1238 O O . VAL A 1 176 ? -11.290 -10.590 3.934 1.00 98.06 176 VAL A O 1
ATOM 1241 N N . VAL A 1 177 ? -12.123 -12.101 2.485 1.00 97.69 177 VAL A N 1
ATOM 1242 C CA . VAL A 1 177 ? -13.540 -11.713 2.542 1.00 97.69 177 VAL A CA 1
ATOM 1243 C C . VAL A 1 177 ? -14.329 -12.779 3.304 1.00 97.69 177 VAL A C 1
ATOM 1245 O O . VAL A 1 177 ? -14.664 -13.840 2.769 1.00 97.69 177 VAL A O 1
ATOM 1248 N N . GLY A 1 178 ? -14.655 -12.521 4.568 1.00 95.88 178 GLY A N 1
ATOM 1249 C CA . GLY A 1 178 ? -15.053 -13.586 5.492 1.00 95.88 178 GLY A CA 1
ATOM 1250 C C . GLY A 1 178 ? -13.908 -14.593 5.641 1.00 95.88 178 GLY A C 1
ATOM 1251 O O . GLY A 1 178 ? -12.891 -14.265 6.236 1.00 95.88 178 GLY A O 1
ATOM 1252 N N . THR A 1 179 ? -14.052 -15.792 5.073 1.00 96.62 179 THR A N 1
ATOM 1253 C CA . THR A 1 179 ? -12.983 -16.809 5.018 1.00 96.62 179 THR A CA 1
ATOM 1254 C C . THR A 1 179 ? -12.371 -16.982 3.630 1.00 96.62 179 THR A C 1
ATOM 1256 O O . THR A 1 179 ? -11.408 -17.731 3.482 1.00 96.62 179 THR A O 1
ATOM 1259 N N . ASP A 1 180 ? -12.920 -16.337 2.599 1.00 97.62 180 ASP A N 1
ATOM 1260 C CA . ASP A 1 180 ? -12.468 -16.518 1.219 1.00 97.62 180 ASP A CA 1
ATOM 1261 C C . ASP A 1 180 ? -11.255 -15.633 0.945 1.00 97.62 180 ASP A C 1
ATOM 1263 O O . ASP A 1 180 ? -11.295 -14.429 1.188 1.00 97.62 180 ASP A O 1
ATOM 1267 N N . VAL A 1 181 ? -10.196 -16.199 0.371 1.00 97.62 181 VAL A N 1
ATOM 1268 C CA . VAL A 1 181 ? -9.096 -15.416 -0.195 1.00 97.62 181 VAL A CA 1
ATOM 1269 C C . VAL A 1 181 ? -9.467 -15.075 -1.631 1.00 97.62 181 VAL A C 1
ATOM 1271 O O . VAL A 1 181 ? -9.596 -15.961 -2.476 1.00 97.62 181 VAL A O 1
ATOM 1274 N N . VAL A 1 182 ? -9.658 -13.789 -1.907 1.00 97.00 182 VAL A N 1
ATOM 1275 C CA . VAL A 1 182 ? -10.144 -13.271 -3.186 1.00 97.00 182 VAL A CA 1
ATOM 1276 C C . VAL A 1 182 ? -9.063 -12.430 -3.846 1.00 97.00 182 VAL A C 1
ATOM 1278 O O . VAL A 1 182 ? -8.578 -11.480 -3.241 1.00 97.00 182 VAL A O 1
ATOM 1281 N N . VAL A 1 183 ? -8.741 -12.721 -5.105 1.00 95.00 183 VAL A N 1
ATOM 1282 C CA . VAL A 1 183 ? -7.971 -11.822 -5.973 1.00 95.00 183 VAL A CA 1
ATOM 1283 C C . VAL A 1 183 ? -8.940 -10.940 -6.753 1.00 95.00 183 VAL A C 1
ATOM 1285 O O . VAL A 1 183 ? -9.926 -11.412 -7.322 1.00 95.00 183 VAL A O 1
ATOM 1288 N N . VAL A 1 184 ? -8.673 -9.642 -6.759 1.00 93.75 184 VAL A N 1
ATOM 1289 C CA . VAL A 1 184 ? -9.471 -8.597 -7.388 1.00 93.75 184 VAL A CA 1
ATOM 1290 C C . VAL A 1 184 ? -8.702 -8.025 -8.571 1.00 93.75 184 VAL A C 1
ATOM 1292 O O . VAL A 1 184 ? -7.569 -7.570 -8.433 1.00 93.75 184 VAL A O 1
ATOM 1295 N N . SER A 1 185 ? -9.356 -8.012 -9.729 1.00 87.44 185 SER A N 1
ATOM 1296 C CA . SER A 1 185 ? -8.855 -7.420 -10.969 1.00 87.44 185 SER A CA 1
ATOM 1297 C C . SER A 1 185 ? -9.945 -6.591 -11.655 1.00 87.44 185 SER A C 1
ATOM 1299 O O . SER A 1 185 ? -11.110 -6.611 -11.244 1.00 87.44 185 SER A O 1
ATOM 1301 N N . ALA A 1 186 ? -9.588 -5.916 -12.750 1.00 81.62 186 ALA A N 1
ATOM 1302 C CA . ALA A 1 186 ? -10.552 -5.238 -13.619 1.00 81.62 186 ALA A CA 1
ATOM 1303 C C . ALA A 1 186 ? -11.610 -6.196 -14.206 1.00 81.62 186 ALA A C 1
ATOM 1305 O O . ALA A 1 186 ? -12.731 -5.778 -14.473 1.00 81.62 186 ALA A O 1
ATOM 1306 N N . ALA A 1 187 ? -11.278 -7.483 -14.367 1.00 84.00 187 ALA A N 1
ATOM 1307 C CA . ALA A 1 187 ? -12.202 -8.498 -14.873 1.00 84.00 187 ALA A CA 1
ATOM 1308 C C . ALA A 1 187 ? -13.182 -9.021 -13.804 1.00 84.00 187 ALA A C 1
ATOM 1310 O O . ALA A 1 187 ? -14.135 -9.719 -14.141 1.00 84.00 187 ALA A O 1
ATOM 1311 N N . GLY A 1 188 ? -12.958 -8.707 -12.522 1.00 89.12 188 GLY A N 1
ATOM 1312 C CA . GLY A 1 188 ? -13.806 -9.147 -11.416 1.00 89.12 188 GLY A CA 1
ATOM 1313 C C . GLY A 1 188 ? -13.026 -9.710 -10.227 1.00 89.12 188 GLY A C 1
ATOM 1314 O O . GLY A 1 188 ? -11.829 -9.472 -10.066 1.00 89.12 188 GLY A O 1
ATOM 1315 N N . SER A 1 189 ? -13.743 -10.430 -9.362 1.00 94.06 189 SER A N 1
ATOM 1316 C CA . SER A 1 189 ? -13.198 -11.135 -8.195 1.00 94.06 189 SER A CA 1
ATOM 1317 C C . SER A 1 189 ? -13.116 -12.633 -8.460 1.00 94.06 189 SER A C 1
ATOM 1319 O O . SER A 1 189 ? -14.097 -13.221 -8.907 1.00 94.06 189 SER A O 1
ATOM 1321 N N . LEU A 1 190 ? -11.993 -13.252 -8.104 1.00 94.00 190 LEU A N 1
ATOM 1322 C CA . LEU A 1 190 ? -11.800 -14.699 -8.139 1.00 94.00 190 LEU A CA 1
ATOM 1323 C C . LEU A 1 190 ? -11.426 -15.205 -6.746 1.00 94.00 190 LEU A C 1
ATOM 1325 O O . LEU A 1 190 ? -10.474 -14.708 -6.151 1.00 94.00 190 LEU A O 1
ATOM 1329 N N . VAL A 1 191 ? -12.147 -16.206 -6.239 1.00 96.12 191 VAL A N 1
ATOM 1330 C CA . VAL A 1 191 ? -11.745 -16.925 -5.022 1.00 96.12 191 VAL A CA 1
ATOM 1331 C C . VAL A 1 191 ? -10.590 -17.859 -5.380 1.00 96.12 191 VAL A C 1
ATOM 1333 O O . VAL A 1 191 ? -10.735 -18.714 -6.251 1.00 96.12 191 VAL A O 1
ATOM 1336 N N . VAL A 1 192 ? -9.446 -17.686 -4.721 1.00 95.38 192 VAL A N 1
ATOM 1337 C CA . VAL A 1 192 ? -8.213 -18.457 -4.966 1.00 95.38 192 VAL A CA 1
ATOM 1338 C C . VAL A 1 192 ? -7.845 -19.383 -3.806 1.00 95.38 192 VAL A C 1
ATOM 1340 O O . VAL A 1 192 ? -6.901 -20.161 -3.911 1.00 95.38 192 VAL A O 1
ATOM 1343 N N . GLY A 1 193 ? -8.577 -19.311 -2.695 1.00 95.62 193 GLY A N 1
ATOM 1344 C CA . GLY A 1 193 ? -8.356 -20.146 -1.521 1.00 95.62 193 GLY A CA 1
ATOM 1345 C C . GLY A 1 193 ? -9.209 -19.706 -0.338 1.00 95.62 193 GLY A C 1
ATOM 1346 O O . GLY A 1 193 ? -10.130 -18.904 -0.485 1.00 95.62 193 GLY A O 1
ATOM 1347 N N . THR A 1 194 ? -8.871 -20.210 0.845 1.00 96.88 194 THR A N 1
ATOM 1348 C CA . THR A 1 194 ? -9.515 -19.847 2.112 1.00 96.88 194 THR A CA 1
ATOM 1349 C C . THR A 1 194 ? -8.469 -19.561 3.181 1.00 96.88 194 THR A C 1
ATOM 1351 O O . THR A 1 194 ? -7.400 -20.171 3.174 1.00 96.88 194 THR A O 1
ATOM 1354 N N . ALA A 1 195 ? -8.785 -18.675 4.119 1.00 96.50 195 ALA A N 1
ATOM 1355 C CA . ALA A 1 195 ? -7.938 -18.341 5.256 1.00 96.50 195 ALA A CA 1
ATOM 1356 C C . ALA A 1 195 ? -8.791 -18.134 6.511 1.00 96.50 195 ALA A C 1
ATOM 1358 O O . ALA A 1 195 ? -9.961 -17.759 6.424 1.00 96.50 195 ALA A O 1
ATOM 1359 N N . SER A 1 196 ? -8.209 -18.377 7.684 1.00 93.69 196 SER A N 1
ATOM 1360 C CA . SER A 1 196 ? -8.876 -18.084 8.948 1.00 93.69 196 SER A CA 1
ATOM 1361 C C . SER A 1 196 ? -8.819 -16.599 9.304 1.00 93.69 196 SER A C 1
ATOM 1363 O O . SER A 1 196 ? -8.037 -15.815 8.756 1.00 93.69 196 SER A O 1
ATOM 1365 N N . THR A 1 197 ? -9.685 -16.197 10.234 1.00 85.81 197 THR A N 1
ATOM 1366 C CA . THR A 1 197 ? -9.762 -14.821 10.727 1.00 85.81 197 THR A CA 1
ATOM 1367 C C . THR A 1 197 ? -8.411 -14.353 11.264 1.00 85.81 197 THR A C 1
ATOM 1369 O O . THR A 1 197 ? -7.737 -15.065 12.006 1.00 85.81 197 THR A O 1
ATOM 1372 N N . GLY A 1 198 ? -8.022 -13.126 10.916 1.00 90.00 198 GLY A N 1
ATOM 1373 C CA . GLY A 1 198 ? -6.742 -12.546 11.331 1.00 90.00 198 GLY A CA 1
ATOM 1374 C C . GLY A 1 198 ? -5.557 -12.923 10.440 1.00 90.00 198 GLY A C 1
ATOM 1375 O O . GLY A 1 198 ? -4.434 -12.511 10.741 1.00 90.00 198 GLY A O 1
ATOM 1376 N N . ALA A 1 199 ? -5.795 -13.648 9.341 1.00 96.56 199 ALA A N 1
ATOM 1377 C CA . ALA A 1 199 ? -4.785 -13.891 8.322 1.00 96.56 199 ALA A CA 1
ATOM 1378 C C . ALA A 1 199 ? -4.140 -12.590 7.819 1.00 96.56 199 ALA A C 1
ATOM 1380 O O . ALA A 1 199 ? -4.755 -11.521 7.813 1.00 96.56 199 ALA A O 1
ATOM 1381 N N . LYS A 1 200 ? -2.889 -12.688 7.372 1.00 96.56 200 LYS A N 1
ATOM 1382 C CA . LYS A 1 200 ? -2.161 -11.622 6.681 1.00 96.56 200 LYS A CA 1
ATOM 1383 C C . LYS A 1 200 ? -1.815 -12.076 5.275 1.00 96.56 200 LYS A C 1
ATOM 1385 O O . LYS A 1 200 ? -1.574 -13.259 5.041 1.00 96.56 200 LYS A O 1
ATOM 1390 N N . LEU A 1 201 ? -1.834 -11.123 4.356 1.00 97.12 201 LEU A N 1
ATOM 1391 C CA . LEU A 1 201 ? -1.571 -11.336 2.944 1.00 97.12 201 LEU A CA 1
ATOM 1392 C C . LEU A 1 201 ? -0.301 -10.583 2.562 1.00 97.12 201 LEU A C 1
ATOM 1394 O O . LEU A 1 201 ? -0.053 -9.502 3.091 1.00 97.12 201 LEU A O 1
ATOM 1398 N N . ALA A 1 202 ? 0.472 -11.147 1.645 1.00 95.56 202 ALA A N 1
ATOM 1399 C CA . ALA A 1 202 ? 1.560 -10.450 0.978 1.00 95.56 202 ALA A CA 1
ATOM 1400 C C . ALA A 1 202 ? 1.731 -11.013 -0.431 1.00 95.56 202 ALA A C 1
ATOM 1402 O O . ALA A 1 202 ? 1.684 -12.229 -0.617 1.00 95.56 202 ALA A O 1
ATOM 1403 N N . PHE A 1 203 ? 1.957 -10.153 -1.416 1.00 92.56 203 PHE A N 1
ATOM 1404 C CA . PHE A 1 203 ? 2.441 -10.599 -2.717 1.00 92.56 203 PHE A CA 1
ATOM 1405 C C . PHE A 1 203 ? 3.963 -10.691 -2.716 1.00 92.56 203 PHE A C 1
ATOM 1407 O O . PHE A 1 203 ? 4.641 -9.821 -2.173 1.00 92.56 203 PHE A O 1
ATOM 1414 N N . ASP A 1 204 ? 4.510 -11.721 -3.357 1.00 89.25 204 ASP A N 1
ATOM 1415 C CA . ASP A 1 204 ? 5.922 -11.709 -3.727 1.00 89.25 204 ASP A CA 1
ATOM 1416 C C . ASP A 1 204 ? 6.146 -11.064 -5.100 1.00 89.25 204 ASP A C 1
ATOM 1418 O O . ASP A 1 204 ? 5.221 -10.709 -5.837 1.00 89.25 204 ASP A O 1
ATOM 1422 N N . ALA A 1 205 ? 7.415 -10.923 -5.470 1.00 82.81 205 ALA A N 1
ATOM 1423 C CA . ALA A 1 205 ? 7.797 -10.315 -6.734 1.00 82.81 205 ALA A CA 1
ATOM 1424 C C . ALA A 1 205 ? 7.389 -11.173 -7.959 1.00 82.81 205 ALA A C 1
ATOM 1426 O O . ALA A 1 205 ? 7.205 -10.640 -9.058 1.00 82.81 205 ALA A O 1
ATOM 1427 N N . ASN A 1 206 ? 7.148 -12.479 -7.781 1.00 84.56 206 ASN A N 1
ATOM 1428 C CA . ASN A 1 206 ? 6.569 -13.354 -8.806 1.00 84.56 206 ASN A CA 1
ATOM 1429 C C . ASN A 1 206 ? 5.044 -13.231 -8.893 1.00 84.56 206 ASN A C 1
ATOM 1431 O O . ASN A 1 206 ? 4.444 -13.824 -9.790 1.00 84.56 206 ASN A O 1
ATOM 1435 N N . GLY A 1 207 ? 4.423 -12.389 -8.066 1.00 87.50 207 GLY A N 1
ATOM 1436 C CA . GLY A 1 207 ? 2.980 -12.176 -8.011 1.00 87.50 207 GLY A CA 1
ATOM 1437 C C . GLY A 1 207 ? 2.234 -13.303 -7.306 1.00 87.50 207 GLY A C 1
ATOM 1438 O O . GLY A 1 207 ? 1.007 -13.343 -7.373 1.00 87.50 207 GLY A O 1
ATOM 1439 N N . ASP A 1 208 ? 2.943 -14.226 -6.655 1.00 91.50 208 ASP A N 1
ATOM 1440 C CA . ASP A 1 208 ? 2.288 -15.230 -5.835 1.00 91.50 208 ASP A CA 1
ATOM 1441 C C . ASP A 1 208 ? 1.807 -14.608 -4.536 1.00 91.50 208 ASP A C 1
ATOM 1443 O O . ASP A 1 208 ? 2.437 -13.708 -3.976 1.00 91.50 208 ASP A O 1
ATOM 1447 N N . LEU A 1 209 ? 0.678 -15.115 -4.057 1.00 95.00 209 LEU A N 1
ATOM 1448 C CA . LEU A 1 209 ? 0.061 -14.639 -2.838 1.00 95.00 209 LEU A CA 1
ATOM 1449 C C . LEU A 1 209 ? 0.486 -15.533 -1.677 1.00 95.00 209 LEU A C 1
ATOM 1451 O O . LEU A 1 209 ? 0.220 -16.734 -1.665 1.00 95.00 209 LEU A O 1
ATOM 1455 N N . TRP A 1 210 ? 1.109 -14.933 -0.678 1.00 97.06 210 TRP A N 1
ATOM 1456 C CA . TRP A 1 210 ? 1.459 -15.569 0.578 1.00 97.06 210 TRP A CA 1
ATOM 1457 C C . TRP A 1 210 ? 0.398 -15.251 1.622 1.00 97.06 210 TRP A C 1
ATOM 1459 O O . TRP A 1 210 ? 0.041 -14.094 1.840 1.00 97.06 210 TRP A O 1
ATOM 1469 N N . VAL A 1 211 ? -0.105 -16.296 2.270 1.00 97.50 211 VAL A N 1
ATOM 1470 C CA . VAL A 1 211 ? -1.118 -16.211 3.321 1.00 97.50 211 VAL A CA 1
ATOM 1471 C C . VAL A 1 211 ? -0.504 -16.707 4.619 1.00 97.50 211 VAL A C 1
ATOM 1473 O O . VAL A 1 211 ? -0.150 -17.884 4.732 1.00 97.50 211 VAL A O 1
ATOM 1476 N N . ALA A 1 212 ? -0.390 -15.813 5.596 1.00 97.31 212 ALA A N 1
ATOM 1477 C CA . ALA A 1 212 ? 0.044 -16.133 6.947 1.00 97.31 212 ALA A CA 1
ATOM 1478 C C . ALA A 1 212 ? -1.173 -16.223 7.874 1.00 97.31 212 ALA A C 1
ATOM 1480 O O . ALA A 1 212 ? -1.852 -15.224 8.098 1.00 97.31 212 ALA A O 1
ATOM 1481 N N . ALA A 1 213 ? -1.452 -17.405 8.416 1.00 95.62 213 ALA A N 1
ATOM 1482 C CA . ALA A 1 213 ? -2.568 -17.651 9.326 1.00 95.62 213 ALA A CA 1
ATOM 1483 C C . ALA A 1 213 ? -2.213 -18.783 10.297 1.00 95.62 213 ALA A C 1
ATOM 1485 O O . ALA A 1 213 ? -1.535 -19.733 9.912 1.00 95.62 213 ALA A O 1
ATOM 1486 N N . GLU A 1 214 ? -2.648 -18.683 11.558 1.00 93.75 214 GLU A N 1
ATOM 1487 C CA . GLU A 1 214 ? -2.472 -19.747 12.572 1.00 93.75 214 GLU A CA 1
ATOM 1488 C C . GLU A 1 214 ? -1.023 -20.258 12.711 1.00 93.75 214 GLU A C 1
ATOM 1490 O O . GLU A 1 214 ? -0.765 -21.452 12.858 1.00 93.75 214 GLU A O 1
ATOM 1495 N N . GLY A 1 215 ? -0.045 -19.352 12.622 1.00 93.19 215 GLY A N 1
ATOM 1496 C CA . GLY A 1 215 ? 1.376 -19.704 12.719 1.00 93.19 215 GLY A CA 1
ATOM 1497 C C . GLY A 1 215 ? 1.932 -20.461 11.506 1.00 93.19 215 GLY A C 1
ATOM 1498 O O . GLY A 1 215 ? 3.053 -20.961 11.565 1.00 93.19 215 GLY A O 1
ATOM 1499 N N . LYS A 1 216 ? 1.181 -20.544 10.404 1.00 95.06 216 LYS A N 1
ATOM 1500 C CA . LYS A 1 216 ? 1.621 -21.122 9.132 1.00 95.06 216 LYS A CA 1
ATOM 1501 C C . LYS A 1 216 ? 1.656 -20.058 8.049 1.00 95.06 216 LYS A C 1
ATOM 1503 O O . LYS A 1 216 ? 0.845 -19.138 8.038 1.00 95.06 216 LYS A O 1
ATOM 1508 N N . VAL A 1 217 ? 2.578 -20.232 7.110 1.00 97.00 217 VAL A N 1
ATOM 1509 C CA . VAL A 1 217 ? 2.661 -19.443 5.883 1.00 97.00 217 VAL A CA 1
ATOM 1510 C C . VAL A 1 217 ? 2.448 -20.393 4.712 1.00 97.00 217 VAL A C 1
ATOM 1512 O O . VAL A 1 217 ? 3.128 -21.412 4.604 1.00 97.00 217 VAL A O 1
ATOM 1515 N N . SER A 1 218 ? 1.478 -20.083 3.859 1.00 96.44 218 SER A N 1
ATOM 1516 C CA . SER A 1 218 ? 1.138 -20.869 2.672 1.00 96.44 218 SER A CA 1
ATOM 1517 C C . SER A 1 218 ? 1.222 -20.002 1.422 1.00 96.44 218 SER A C 1
ATOM 1519 O O . SER A 1 218 ? 0.929 -18.809 1.470 1.00 96.44 218 SER A O 1
ATOM 1521 N N . ARG A 1 219 ? 1.642 -20.602 0.308 1.00 95.94 219 ARG A N 1
ATOM 1522 C CA . ARG A 1 219 ? 1.713 -19.942 -0.998 1.00 95.94 219 ARG A CA 1
ATOM 1523 C C . ARG A 1 219 ? 0.516 -20.361 -1.838 1.00 95.94 219 ARG A C 1
ATOM 1525 O O . ARG A 1 219 ? 0.291 -21.551 -2.044 1.00 95.94 219 ARG A O 1
ATOM 1532 N N . LEU A 1 220 ? -0.198 -19.382 -2.369 1.00 93.56 220 LEU A N 1
ATOM 1533 C CA . LEU A 1 220 ? -1.195 -19.545 -3.413 1.00 93.56 220 LEU A CA 1
ATOM 1534 C C . LEU A 1 220 ? -0.564 -19.057 -4.716 1.00 93.56 220 LEU A C 1
ATOM 1536 O O . LEU A 1 220 ? -0.216 -17.881 -4.842 1.00 93.56 220 LEU A O 1
ATOM 1540 N N . ALA A 1 221 ? -0.389 -19.971 -5.673 1.00 87.44 221 ALA A N 1
ATOM 1541 C CA . ALA A 1 221 ? 0.210 -19.687 -6.976 1.00 87.44 221 ALA A CA 1
ATOM 1542 C C . ALA A 1 221 ? -0.759 -18.892 -7.871 1.00 87.44 221 ALA A C 1
ATOM 1544 O O . ALA A 1 221 ? -1.291 -19.398 -8.856 1.00 87.44 221 ALA A O 1
ATOM 1545 N N . ALA A 1 222 ? -1.044 -17.657 -7.465 1.00 80.06 222 ALA A N 1
ATOM 1546 C CA . ALA A 1 222 ? -1.892 -16.710 -8.177 1.00 80.06 222 ALA A CA 1
ATOM 1547 C C . ALA A 1 222 ? -1.096 -15.863 -9.188 1.00 80.06 222 ALA A C 1
ATOM 1549 O O . ALA A 1 222 ? -1.695 -15.169 -10.012 1.00 80.06 222 ALA A O 1
ATOM 1550 N N . GLY A 1 223 ? 0.239 -15.912 -9.121 1.00 78.81 223 GLY A N 1
ATOM 1551 C CA . GLY A 1 223 ? 1.125 -15.072 -9.909 1.00 78.81 223 GLY A CA 1
ATOM 1552 C C . GLY A 1 223 ? 1.301 -15.536 -11.348 1.00 78.81 223 GLY A C 1
ATOM 1553 O O . GLY A 1 223 ? 1.245 -16.722 -11.673 1.00 78.81 223 GLY A O 1
ATOM 1554 N N . LYS A 1 224 ? 1.584 -14.573 -12.226 1.00 80.31 224 LYS A N 1
ATOM 1555 C CA . LYS A 1 224 ? 2.146 -14.814 -13.561 1.00 80.31 224 LYS A CA 1
ATOM 1556 C C . LYS A 1 224 ? 3.594 -14.328 -13.551 1.00 80.31 224 LYS A C 1
ATOM 1558 O O . LYS A 1 224 ? 3.778 -13.114 -13.617 1.00 80.31 224 LYS A O 1
ATOM 1563 N N . PRO A 1 225 ? 4.607 -15.203 -13.419 1.00 82.50 225 PRO A N 1
ATOM 1564 C CA . PRO A 1 225 ? 6.003 -14.776 -13.346 1.00 82.50 225 PRO A CA 1
ATOM 1565 C C . PRO A 1 225 ? 6.371 -13.891 -14.537 1.00 82.50 225 PRO A C 1
ATOM 1567 O O . PRO A 1 225 ? 6.081 -14.272 -15.670 1.00 82.50 225 PRO A O 1
ATOM 1570 N N . VAL A 1 226 ? 6.991 -12.732 -14.295 1.00 87.31 226 VAL A N 1
ATOM 1571 C CA . VAL A 1 226 ? 7.405 -11.816 -15.371 1.00 87.31 226 VAL A CA 1
ATOM 1572 C C . VAL A 1 226 ? 8.652 -12.350 -16.058 1.00 87.31 226 VAL A C 1
ATOM 1574 O O . VAL A 1 226 ? 9.591 -12.800 -15.407 1.00 87.31 226 VAL A O 1
ATOM 1577 N N . SER A 1 227 ? 8.639 -12.277 -17.381 1.00 90.25 227 SER A N 1
ATOM 1578 C CA . SER A 1 227 ? 9.663 -12.802 -18.270 1.00 90.25 227 SER A CA 1
ATOM 1579 C C . SER A 1 227 ? 10.300 -11.676 -19.074 1.00 90.25 227 SER A C 1
ATOM 1581 O O . SER A 1 227 ? 9.608 -10.741 -19.499 1.00 90.25 227 SER A O 1
ATOM 1583 N N . PHE A 1 228 ? 11.613 -11.756 -19.310 1.00 92.75 228 PHE A N 1
ATOM 1584 C CA . PHE A 1 228 ? 12.271 -10.737 -20.125 1.00 92.75 228 PHE A CA 1
ATOM 1585 C C . PHE A 1 228 ? 11.753 -10.775 -21.561 1.00 92.75 228 PHE A C 1
ATOM 1587 O O . PHE A 1 228 ? 11.290 -9.758 -22.067 1.00 92.75 228 PHE A O 1
ATOM 1594 N N . GLU A 1 229 ? 11.788 -11.942 -22.203 1.00 93.88 229 GLU A N 1
ATOM 1595 C CA . GLU A 1 229 ? 11.409 -12.086 -23.612 1.00 93.88 229 GLU A CA 1
ATOM 1596 C C . GLU A 1 229 ? 9.931 -11.770 -23.856 1.00 93.88 229 GLU A C 1
ATOM 1598 O O . GLU A 1 229 ? 9.598 -11.090 -24.827 1.00 93.88 229 GLU A O 1
ATOM 1603 N N . ARG A 1 230 ? 9.040 -12.229 -22.970 1.00 93.12 230 ARG A N 1
ATOM 1604 C CA . ARG A 1 230 ? 7.597 -12.057 -23.162 1.00 93.12 230 ARG A CA 1
ATOM 1605 C C . ARG A 1 230 ? 7.104 -10.665 -22.783 1.00 93.12 230 ARG A C 1
ATOM 1607 O O . ARG A 1 230 ? 6.247 -10.134 -23.484 1.00 93.12 230 ARG A O 1
ATOM 1614 N N . ASP A 1 231 ? 7.598 -10.093 -21.685 1.00 92.12 231 ASP A N 1
ATOM 1615 C CA . ASP A 1 231 ? 6.961 -8.916 -21.086 1.00 92.12 231 ASP A CA 1
ATOM 1616 C C . ASP A 1 231 ? 7.862 -7.668 -21.107 1.00 92.12 231 ASP A C 1
ATOM 1618 O O . ASP A 1 231 ? 7.402 -6.571 -21.426 1.00 92.12 231 ASP A O 1
ATOM 1622 N N . VAL A 1 232 ? 9.157 -7.807 -20.802 1.00 94.31 232 VAL A N 1
ATOM 1623 C CA . VAL A 1 232 ? 10.063 -6.651 -20.643 1.00 94.31 232 VAL A CA 1
ATOM 1624 C C . VAL A 1 232 ? 10.629 -6.178 -21.972 1.00 94.31 232 VAL A C 1
ATOM 1626 O O . VAL A 1 232 ? 10.627 -4.982 -22.251 1.00 94.31 232 VAL A O 1
ATOM 1629 N N . LYS A 1 233 ? 11.110 -7.095 -22.809 1.00 95.50 233 LYS A N 1
ATOM 1630 C CA . LYS A 1 233 ? 11.712 -6.787 -24.105 1.00 95.50 233 LYS A CA 1
ATOM 1631 C C . LYS A 1 233 ? 10.744 -6.031 -25.014 1.00 95.50 233 LYS A C 1
ATOM 1633 O O . LYS A 1 233 ? 11.157 -4.984 -25.508 1.00 95.50 233 LYS A O 1
ATOM 1638 N N . PRO A 1 234 ? 9.460 -6.425 -25.171 1.00 95.69 234 PRO A N 1
ATOM 1639 C CA . PRO A 1 234 ? 8.517 -5.632 -25.958 1.00 95.69 234 PRO A CA 1
ATOM 1640 C C . PRO A 1 234 ? 8.366 -4.201 -25.434 1.00 95.69 234 PRO A C 1
ATOM 1642 O O . PRO A 1 234 ? 8.359 -3.257 -26.225 1.00 95.69 234 PRO A O 1
ATOM 1645 N N . PHE A 1 235 ? 8.316 -4.023 -24.109 1.00 94.69 235 PHE A N 1
ATOM 1646 C CA . PHE A 1 235 ? 8.275 -2.698 -23.496 1.00 94.69 235 PHE A CA 1
ATOM 1647 C C . PHE A 1 235 ? 9.544 -1.891 -23.810 1.00 94.69 235 PHE A C 1
ATOM 1649 O O . PHE A 1 235 ? 9.445 -0.755 -24.275 1.00 94.69 235 PHE A O 1
ATOM 1656 N N . MET A 1 236 ? 10.732 -2.471 -23.615 1.00 95.25 236 MET A N 1
ATOM 1657 C CA . MET A 1 236 ? 12.010 -1.796 -23.866 1.00 95.25 236 MET A CA 1
ATOM 1658 C C . MET A 1 236 ? 12.169 -1.416 -25.338 1.00 95.25 236 MET A C 1
ATOM 1660 O O . MET A 1 236 ? 12.529 -0.280 -25.652 1.00 95.25 236 MET A O 1
ATOM 1664 N N . THR A 1 237 ? 11.847 -2.332 -26.252 1.00 94.75 237 THR A N 1
ATOM 1665 C CA . THR A 1 237 ? 11.880 -2.083 -27.694 1.00 94.75 237 THR A CA 1
ATOM 1666 C C . THR A 1 237 ? 10.929 -0.953 -28.082 1.00 94.75 237 THR A C 1
ATOM 1668 O O . THR A 1 237 ? 11.314 -0.059 -28.833 1.00 94.75 237 THR A O 1
ATOM 1671 N N . GLN A 1 238 ? 9.710 -0.944 -27.537 1.00 92.62 238 GLN A N 1
ATOM 1672 C CA . GLN A 1 238 ? 8.703 0.061 -27.870 1.00 92.62 238 GLN A CA 1
ATOM 1673 C C . GLN A 1 238 ? 8.999 1.439 -27.256 1.00 92.62 238 GLN A C 1
ATOM 1675 O O . GLN A 1 238 ? 8.746 2.460 -27.894 1.00 92.62 238 GLN A O 1
ATOM 1680 N N . ARG A 1 239 ? 9.477 1.489 -26.006 1.00 92.50 239 ARG A N 1
ATOM 1681 C CA . ARG A 1 239 ? 9.526 2.723 -25.201 1.00 92.50 239 ARG A CA 1
ATOM 1682 C C . ARG A 1 239 ? 10.926 3.297 -25.001 1.00 92.50 239 ARG A C 1
ATOM 1684 O O . ARG A 1 239 ? 11.037 4.470 -24.655 1.00 92.50 239 ARG A O 1
ATOM 1691 N N . CYS A 1 240 ? 11.981 2.509 -25.205 1.00 92.50 240 CYS A N 1
ATOM 1692 C CA . CYS A 1 240 ? 13.356 2.908 -24.881 1.00 92.50 240 CYS A CA 1
ATOM 1693 C C . CYS A 1 240 ? 14.309 2.796 -26.080 1.00 92.50 240 CYS A C 1
ATOM 1695 O O . CYS A 1 240 ? 15.165 3.660 -26.279 1.00 92.50 240 CYS A O 1
ATOM 1697 N N . GLN A 1 241 ? 14.165 1.752 -26.897 1.00 93.56 241 GLN A N 1
ATOM 1698 C CA . GLN A 1 241 ? 15.171 1.389 -27.895 1.00 93.56 241 GLN A CA 1
ATOM 1699 C C . GLN A 1 241 ? 15.364 2.443 -28.992 1.00 93.56 241 GLN A C 1
ATOM 1701 O O . GLN A 1 241 ? 16.485 2.614 -29.456 1.00 93.56 241 GLN A O 1
ATOM 1706 N N . SER A 1 242 ? 14.332 3.197 -29.383 1.00 92.06 242 SER A N 1
ATOM 1707 C CA . SER A 1 242 ? 14.454 4.199 -30.458 1.00 92.06 242 SER A CA 1
ATOM 1708 C C . SER A 1 242 ? 15.530 5.257 -30.182 1.00 92.06 242 SER A C 1
ATOM 1710 O O . SER A 1 242 ? 16.257 5.646 -31.094 1.00 92.06 242 SER A O 1
ATOM 1712 N N . CYS A 1 243 ? 15.669 5.696 -28.927 1.00 92.75 243 CYS A N 1
ATOM 1713 C CA . CYS A 1 243 ? 16.704 6.649 -28.532 1.00 92.75 243 CYS A CA 1
ATOM 1714 C C . CYS A 1 243 ? 18.024 5.949 -28.201 1.00 92.75 243 CYS A C 1
ATOM 1716 O O . CYS A 1 243 ? 19.094 6.431 -28.569 1.00 92.75 243 CYS A O 1
ATOM 1718 N N . HIS A 1 244 ? 17.956 4.800 -27.530 1.00 94.75 244 HIS A N 1
ATOM 1719 C CA . HIS A 1 244 ? 19.137 4.094 -27.038 1.00 94.75 244 HIS A CA 1
ATOM 1720 C C . HIS A 1 244 ? 19.868 3.261 -28.103 1.00 94.75 244 HIS A C 1
ATOM 1722 O O . HIS A 1 244 ? 21.031 2.935 -27.904 1.00 94.75 244 HIS A O 1
ATOM 1728 N N . ALA A 1 245 ? 19.258 2.973 -29.254 1.00 93.56 245 ALA A N 1
ATOM 1729 C CA . ALA A 1 245 ? 19.930 2.272 -30.349 1.00 93.56 245 ALA A CA 1
ATOM 1730 C C . ALA A 1 245 ? 20.977 3.145 -31.062 1.00 93.56 245 ALA A C 1
ATOM 1732 O O . ALA A 1 245 ? 22.010 2.643 -31.493 1.00 93.56 245 ALA A O 1
ATOM 1733 N N . SER A 1 246 ? 20.711 4.447 -31.195 1.00 92.50 246 SER A N 1
ATOM 1734 C CA . SER A 1 246 ? 21.535 5.389 -31.972 1.00 92.50 246 SER A CA 1
ATOM 1735 C C . SER A 1 246 ? 22.159 6.506 -31.136 1.00 92.50 246 SER A C 1
ATOM 1737 O O . SER A 1 246 ? 22.974 7.273 -31.641 1.00 92.50 246 SER A O 1
ATOM 1739 N N . GLY A 1 247 ? 21.770 6.619 -29.865 1.00 91.12 247 GLY A N 1
ATOM 1740 C CA . GLY A 1 247 ? 22.172 7.711 -28.984 1.00 91.12 247 GLY A CA 1
ATOM 1741 C C . GLY A 1 247 ? 21.429 9.021 -29.252 1.00 91.12 247 GLY A C 1
ATOM 1742 O O . GLY A 1 247 ? 21.914 10.108 -28.927 1.00 91.12 247 GLY A O 1
ATOM 1743 N N . ALA A 1 248 ? 20.239 8.938 -29.854 1.00 89.75 248 ALA A N 1
ATOM 1744 C CA . ALA A 1 248 ? 19.409 10.106 -30.114 1.00 89.75 248 ALA A CA 1
ATOM 1745 C C . ALA A 1 248 ? 19.070 10.849 -28.811 1.00 89.75 248 ALA A C 1
ATOM 1747 O O . ALA A 1 248 ? 18.936 10.249 -27.744 1.00 89.75 248 ALA A O 1
ATOM 1748 N N . ALA A 1 249 ? 18.936 12.175 -28.908 1.00 83.75 249 ALA A N 1
ATOM 1749 C CA . ALA A 1 249 ? 18.699 13.062 -27.764 1.00 83.75 249 ALA A CA 1
ATOM 1750 C C . ALA A 1 249 ? 19.744 12.926 -26.630 1.00 83.75 249 ALA A C 1
ATOM 1752 O O . ALA A 1 249 ? 19.433 13.170 -25.465 1.00 83.75 249 ALA A O 1
ATOM 1753 N N . GLY A 1 250 ? 20.982 12.534 -26.963 1.00 85.75 250 GLY A N 1
ATOM 1754 C CA . GLY A 1 250 ? 22.068 12.361 -25.993 1.00 85.75 250 GLY A CA 1
ATOM 1755 C C . GLY A 1 250 ? 21.934 11.104 -25.130 1.00 85.75 250 GLY A C 1
ATOM 1756 O O . GLY A 1 250 ? 22.578 11.006 -24.085 1.00 85.75 250 GLY A O 1
ATOM 1757 N N . ALA A 1 251 ? 21.088 10.150 -25.531 1.00 90.25 251 ALA A N 1
ATOM 1758 C CA . ALA A 1 251 ? 20.968 8.877 -24.840 1.00 90.25 251 ALA A CA 1
ATOM 1759 C C . ALA A 1 251 ? 22.281 8.073 -24.952 1.00 90.25 251 ALA A C 1
ATOM 1761 O O . ALA A 1 251 ? 22.909 8.059 -26.010 1.00 90.25 251 ALA A O 1
ATOM 1762 N N . PRO A 1 252 ? 22.714 7.364 -23.897 1.00 91.94 252 PRO A N 1
ATOM 1763 C CA . PRO A 1 252 ? 23.797 6.401 -24.038 1.00 91.94 252 PRO A CA 1
ATOM 1764 C C . PRO A 1 252 ? 23.351 5.265 -24.962 1.00 91.94 252 PRO A C 1
ATOM 1766 O O . PRO A 1 252 ? 22.250 4.731 -24.792 1.00 91.94 252 PRO A O 1
ATOM 1769 N N . ILE A 1 253 ? 24.215 4.875 -25.900 1.00 95.44 253 ILE A N 1
ATOM 1770 C CA . ILE A 1 253 ? 23.937 3.751 -26.796 1.00 95.44 253 ILE A CA 1
ATOM 1771 C C . ILE A 1 253 ? 23.914 2.459 -25.969 1.00 95.44 253 ILE A C 1
ATOM 1773 O O . ILE A 1 253 ? 24.925 2.083 -25.376 1.00 95.44 253 ILE A O 1
ATOM 1777 N N . ARG A 1 254 ? 22.748 1.812 -25.884 1.00 95.19 254 ARG A N 1
ATOM 1778 C CA . ARG A 1 254 ? 22.503 0.584 -25.112 1.00 95.19 254 ARG A CA 1
ATOM 1779 C C . ARG A 1 254 ? 21.455 -0.277 -25.823 1.00 95.19 254 ARG A C 1
ATOM 1781 O O . ARG A 1 254 ? 20.418 0.227 -26.241 1.00 95.19 254 ARG A O 1
ATOM 1788 N N . ALA A 1 255 ? 21.711 -1.578 -25.921 1.00 94.56 255 ALA A N 1
ATOM 1789 C CA . ALA A 1 255 ? 20.811 -2.551 -26.540 1.00 94.56 255 ALA A CA 1
ATOM 1790 C C . ALA A 1 255 ? 19.807 -3.112 -25.514 1.00 94.56 255 ALA A C 1
ATOM 1792 O O . ALA A 1 255 ? 19.994 -4.208 -24.982 1.00 94.56 255 ALA A O 1
ATOM 1793 N N . PHE A 1 256 ? 18.762 -2.348 -25.181 1.00 95.00 256 PHE A N 1
ATOM 1794 C CA . PHE A 1 256 ? 17.764 -2.756 -24.176 1.00 95.00 256 PHE A CA 1
ATOM 1795 C C . PHE A 1 256 ? 16.806 -3.862 -24.648 1.00 95.00 256 PHE A C 1
ATOM 1797 O O . PHE A 1 256 ? 16.021 -4.393 -23.863 1.00 95.00 256 PHE A O 1
ATOM 1804 N N . ASP A 1 257 ? 16.904 -4.271 -25.906 1.00 93.69 257 ASP A N 1
ATOM 1805 C CA . ASP A 1 257 ? 16.283 -5.480 -26.440 1.00 93.69 257 ASP A CA 1
ATOM 1806 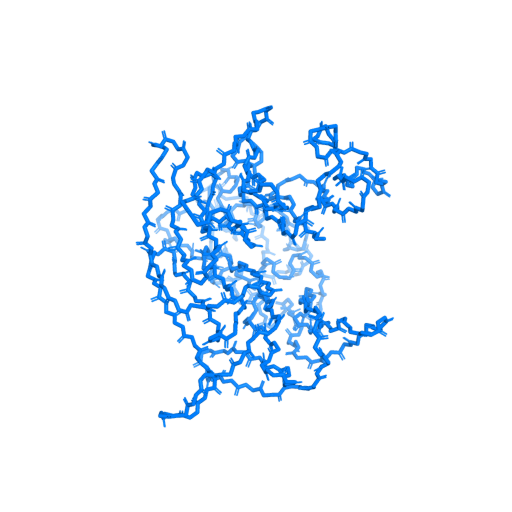C C . ASP A 1 257 ? 17.016 -6.778 -26.041 1.00 93.69 257 ASP A C 1
ATOM 1808 O O . ASP A 1 257 ? 16.533 -7.871 -26.338 1.00 93.69 257 ASP A O 1
ATOM 1812 N N . THR A 1 258 ? 18.142 -6.677 -25.325 1.00 94.50 258 THR A N 1
ATOM 1813 C CA . THR A 1 258 ? 18.895 -7.817 -24.778 1.00 94.50 258 THR A CA 1
ATOM 1814 C C . THR A 1 258 ? 18.750 -7.928 -23.259 1.00 94.50 258 THR A C 1
ATOM 1816 O O . THR A 1 258 ? 18.743 -6.916 -22.549 1.00 94.50 258 THR A O 1
ATOM 1819 N N . TYR A 1 259 ? 18.673 -9.165 -22.751 1.00 93.69 259 TYR A N 1
ATOM 1820 C CA . TYR A 1 259 ? 18.509 -9.437 -21.319 1.00 93.69 259 TYR A CA 1
ATOM 1821 C C . TYR A 1 259 ? 19.649 -8.834 -20.493 1.00 93.69 259 TYR A C 1
ATOM 1823 O O . TYR A 1 259 ? 19.396 -8.049 -19.581 1.00 93.69 259 TYR A O 1
ATOM 1831 N N . GLU A 1 260 ? 20.897 -9.149 -20.850 1.00 94.25 260 GLU A N 1
ATOM 1832 C CA . GLU A 1 260 ? 22.084 -8.752 -20.082 1.00 94.25 260 GLU A CA 1
ATOM 1833 C C . GLU A 1 260 ? 22.188 -7.232 -19.918 1.00 94.25 260 GLU A C 1
ATOM 1835 O O . GLU A 1 260 ? 22.346 -6.724 -18.805 1.00 94.25 260 GLU A O 1
ATOM 1840 N N . THR A 1 261 ? 22.012 -6.482 -21.011 1.00 94.38 261 THR A N 1
ATOM 1841 C CA . THR A 1 261 ? 22.069 -5.014 -20.985 1.00 94.38 261 THR A CA 1
ATOM 1842 C C . THR A 1 261 ? 20.955 -4.426 -20.125 1.00 94.38 261 THR A C 1
ATOM 1844 O O . THR A 1 261 ? 21.200 -3.547 -19.294 1.00 94.38 261 THR A O 1
ATOM 1847 N N . SER A 1 262 ? 19.725 -4.912 -20.300 1.00 94.19 262 SER A N 1
ATOM 1848 C CA . SER A 1 262 ? 18.580 -4.441 -19.523 1.00 94.19 262 SER A CA 1
ATOM 1849 C C . SER A 1 262 ? 18.720 -4.794 -18.047 1.00 94.19 262 SER A C 1
ATOM 1851 O O . SER A 1 262 ? 18.362 -3.985 -17.193 1.00 94.19 262 SER A O 1
ATOM 1853 N N . LYS A 1 263 ? 19.275 -5.968 -17.722 1.00 92.69 263 LYS A N 1
ATOM 1854 C CA . LYS A 1 263 ? 19.374 -6.438 -16.340 1.00 92.69 263 LYS A CA 1
ATOM 1855 C C . LYS A 1 263 ? 20.450 -5.672 -15.589 1.00 92.69 263 LYS A C 1
ATOM 1857 O O . LYS A 1 263 ? 20.192 -5.209 -14.478 1.00 92.69 263 LYS A O 1
ATOM 1862 N N . ALA A 1 264 ? 21.602 -5.453 -16.223 1.00 92.19 264 ALA A N 1
ATOM 1863 C CA . ALA A 1 264 ? 22.675 -4.624 -15.684 1.00 92.19 264 ALA A CA 1
ATOM 1864 C C . ALA A 1 264 ? 22.212 -3.184 -15.389 1.00 92.19 264 ALA A C 1
ATOM 1866 O O . ALA A 1 264 ? 22.668 -2.568 -14.428 1.00 92.19 264 ALA A O 1
ATOM 1867 N N . ALA A 1 265 ? 21.272 -2.655 -16.179 1.00 92.94 265 ALA A N 1
ATOM 1868 C CA . ALA A 1 265 ? 20.735 -1.306 -16.018 1.00 92.94 265 ALA A CA 1
ATOM 1869 C C . ALA A 1 265 ? 19.413 -1.232 -15.228 1.00 92.94 265 ALA A C 1
ATOM 1871 O O . ALA A 1 265 ? 18.901 -0.131 -15.026 1.00 92.94 265 ALA A O 1
ATOM 1872 N N . ALA A 1 266 ? 18.844 -2.353 -14.771 1.00 91.69 266 ALA A N 1
ATOM 1873 C CA . ALA A 1 266 ? 17.465 -2.412 -14.276 1.00 91.69 266 ALA A CA 1
ATOM 1874 C C . ALA A 1 266 ? 17.184 -1.421 -13.130 1.00 91.69 266 ALA A C 1
ATOM 1876 O O . ALA A 1 266 ? 16.176 -0.716 -13.153 1.00 91.69 266 ALA A O 1
ATOM 1877 N N . GLY A 1 267 ? 18.103 -1.297 -12.166 1.00 88.50 267 GLY A N 1
ATOM 1878 C CA . GLY A 1 267 ? 17.970 -0.337 -11.065 1.00 88.50 267 GLY A CA 1
ATOM 1879 C C . GLY A 1 267 ? 18.016 1.128 -11.520 1.00 88.50 267 GLY A C 1
ATOM 1880 O O . GLY A 1 267 ? 17.256 1.953 -11.018 1.00 88.50 267 GLY A O 1
ATOM 1881 N N . GLU A 1 268 ? 18.865 1.460 -12.499 1.00 90.69 268 GLU A N 1
ATOM 1882 C CA . GLU A 1 268 ? 18.917 2.804 -13.095 1.00 90.69 268 GLU A CA 1
ATOM 1883 C C . GLU A 1 268 ? 17.626 3.109 -13.865 1.00 90.69 268 GLU A C 1
ATOM 1885 O O . GLU A 1 268 ? 17.062 4.196 -13.727 1.00 90.69 268 GLU A O 1
ATOM 1890 N N . ILE A 1 269 ? 17.141 2.137 -14.642 1.00 91.69 269 ILE A N 1
ATOM 1891 C CA . ILE A 1 269 ? 15.904 2.252 -15.414 1.00 91.69 269 ILE A CA 1
ATOM 1892 C C . ILE A 1 269 ? 14.728 2.540 -14.476 1.00 91.69 269 ILE A C 1
ATOM 1894 O O . ILE A 1 269 ? 14.016 3.520 -14.689 1.00 91.69 269 ILE A O 1
ATOM 1898 N N . VAL A 1 270 ? 14.567 1.762 -13.400 1.00 89.31 270 VAL A N 1
ATOM 1899 C CA . VAL A 1 270 ? 13.493 1.971 -12.413 1.00 89.31 270 VAL A CA 1
ATOM 1900 C C . VAL A 1 270 ? 13.558 3.369 -11.795 1.00 89.31 270 VAL A C 1
ATOM 1902 O O . VAL A 1 270 ? 12.541 4.061 -11.777 1.00 89.31 270 VAL A O 1
ATOM 1905 N N . LYS A 1 271 ? 14.742 3.830 -11.364 1.00 86.00 271 LYS A N 1
ATOM 1906 C CA . LYS A 1 271 ? 14.913 5.182 -10.799 1.00 86.00 271 LYS A CA 1
ATOM 1907 C C . LYS A 1 271 ? 14.503 6.281 -11.784 1.00 86.00 271 LYS A C 1
ATOM 1909 O O . LYS A 1 271 ? 13.839 7.241 -11.403 1.00 86.00 271 LYS A O 1
ATOM 1914 N N . ARG A 1 272 ? 14.868 6.157 -13.065 1.00 89.00 272 ARG A N 1
ATOM 1915 C CA . ARG A 1 272 ? 14.514 7.161 -14.085 1.00 89.00 272 ARG A CA 1
ATOM 1916 C C . ARG A 1 272 ? 13.034 7.130 -14.469 1.00 89.00 272 ARG A C 1
ATOM 1918 O O . ARG A 1 272 ? 12.478 8.195 -14.729 1.00 89.00 272 ARG A O 1
ATOM 1925 N N . LEU A 1 273 ? 12.406 5.952 -14.488 1.00 87.81 273 LEU A N 1
ATOM 1926 C CA . LEU A 1 273 ? 10.973 5.782 -14.774 1.00 87.81 273 LEU A CA 1
ATOM 1927 C C . LEU A 1 273 ? 10.088 6.356 -13.661 1.00 87.81 273 LEU A C 1
ATOM 1929 O O . LEU A 1 273 ? 9.068 6.982 -13.940 1.00 87.81 273 LEU A O 1
ATOM 1933 N N . ARG A 1 274 ? 10.511 6.199 -12.402 1.00 84.00 274 ARG A N 1
ATOM 1934 C CA . ARG A 1 274 ? 9.844 6.789 -11.230 1.00 84.00 274 ARG A CA 1
ATOM 1935 C C . ARG A 1 274 ? 10.089 8.291 -11.071 1.00 84.00 274 ARG A C 1
ATOM 1937 O O . ARG A 1 274 ? 9.481 8.919 -10.217 1.00 84.00 274 ARG A O 1
ATOM 1944 N N . ALA A 1 275 ? 10.924 8.875 -11.934 1.00 79.19 275 ALA A N 1
ATOM 1945 C CA . ALA A 1 275 ? 11.396 10.255 -11.852 1.00 79.19 275 ALA A CA 1
ATOM 1946 C C . ALA A 1 275 ? 12.228 10.578 -10.593 1.00 79.19 275 ALA A C 1
ATOM 1948 O O . ALA A 1 275 ? 12.465 11.750 -10.302 1.00 79.19 275 ALA A O 1
ATOM 1949 N N . ASP A 1 276 ? 12.760 9.550 -9.928 1.00 69.56 276 ASP A N 1
ATOM 1950 C CA . ASP A 1 276 ? 13.675 9.663 -8.783 1.00 69.56 276 ASP A CA 1
ATOM 1951 C C . ASP A 1 276 ? 15.098 10.067 -9.218 1.00 69.56 276 ASP A C 1
ATOM 1953 O O . ASP A 1 276 ? 15.958 10.378 -8.397 1.00 69.56 276 ASP A O 1
ATOM 1957 N N . ALA A 1 277 ? 15.371 10.053 -10.528 1.00 71.56 277 ALA A N 1
ATOM 1958 C CA . ALA A 1 277 ? 16.636 10.466 -11.123 1.00 71.56 277 ALA A CA 1
ATOM 1959 C C . ALA A 1 277 ? 16.423 11.334 -12.373 1.00 71.56 277 ALA A C 1
ATOM 1961 O O . ALA A 1 277 ? 15.452 11.173 -13.118 1.00 71.56 277 ALA A O 1
ATOM 1962 N N . ARG A 1 278 ? 17.368 12.251 -12.627 1.00 77.31 278 ARG A N 1
ATOM 1963 C CA . ARG A 1 278 ? 17.384 13.116 -13.816 1.00 77.31 278 ARG A CA 1
ATOM 1964 C C . ARG A 1 278 ? 18.445 12.662 -14.833 1.00 77.31 278 ARG A C 1
ATOM 1966 O O . ARG A 1 278 ? 19.526 12.243 -14.426 1.00 77.31 278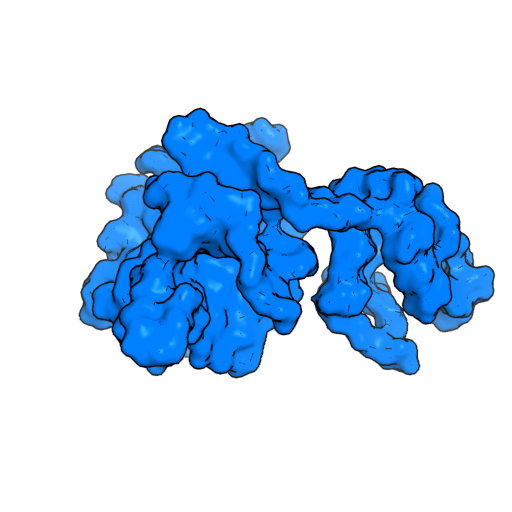 ARG A O 1
ATOM 1973 N N . PRO A 1 279 ? 18.175 12.815 -16.143 1.00 80.06 279 PRO A N 1
ATOM 1974 C CA . PRO A 1 279 ? 16.876 13.168 -16.726 1.00 80.06 279 PRO A CA 1
ATOM 1975 C C . PRO A 1 279 ? 15.852 12.026 -16.570 1.00 80.06 279 PRO A C 1
ATOM 1977 O O . PRO A 1 279 ? 16.218 10.851 -16.636 1.00 80.06 279 PRO A O 1
ATOM 1980 N N . VAL A 1 280 ? 14.578 12.394 -16.370 1.00 82.69 280 VAL A N 1
ATOM 1981 C CA . VAL A 1 280 ? 13.445 11.448 -16.339 1.00 82.69 280 VAL A CA 1
ATOM 1982 C C . VAL A 1 280 ? 13.342 10.771 -17.700 1.00 82.69 280 VAL A C 1
ATOM 1984 O O . VAL A 1 280 ? 13.520 11.438 -18.722 1.00 82.69 280 VAL A O 1
ATOM 1987 N N . MET A 1 281 ? 13.066 9.468 -17.703 1.00 86.25 281 MET A N 1
ATOM 1988 C CA . MET A 1 281 ? 12.893 8.699 -18.932 1.00 86.25 281 MET A CA 1
ATOM 1989 C C . MET A 1 281 ? 11.479 8.112 -19.023 1.00 86.25 281 MET A C 1
ATOM 1991 O O . MET A 1 281 ? 10.964 7.636 -18.013 1.00 86.25 281 MET A O 1
ATOM 1995 N N . PRO A 1 282 ? 10.871 8.097 -20.222 1.00 85.88 282 PRO A N 1
ATOM 1996 C CA . PRO A 1 282 ? 11.358 8.713 -21.461 1.00 85.88 282 PRO A CA 1
ATOM 1997 C C . PRO A 1 282 ? 11.337 10.258 -21.390 1.00 85.88 282 PRO A C 1
ATOM 1999 O O . PRO A 1 282 ? 10.700 10.825 -20.496 1.00 85.88 282 PRO A O 1
ATOM 2002 N N . PRO A 1 283 ? 12.034 10.963 -22.305 1.00 82.19 283 PRO A N 1
ATOM 2003 C CA . PRO A 1 283 ? 11.981 12.420 -22.366 1.00 82.19 283 PRO A CA 1
ATOM 2004 C C . PRO A 1 283 ? 10.533 12.913 -22.526 1.00 82.19 283 PRO A C 1
ATOM 2006 O O . PRO A 1 283 ? 9.753 12.253 -23.215 1.00 82.19 283 PRO A O 1
ATOM 2009 N N . PRO A 1 284 ? 10.163 14.090 -21.982 1.00 81.56 284 PRO A N 1
ATOM 2010 C CA . PRO A 1 284 ? 8.784 14.587 -22.040 1.00 81.56 284 PRO A CA 1
ATOM 2011 C C . PRO A 1 284 ? 8.179 14.648 -23.452 1.00 81.56 284 PRO A C 1
ATOM 2013 O O . PRO A 1 284 ? 6.975 14.466 -23.611 1.00 81.56 284 PRO A O 1
ATOM 2016 N N . SER A 1 285 ? 9.008 14.854 -24.482 1.00 80.88 285 SER A N 1
ATOM 2017 C CA . SER A 1 285 ? 8.598 14.880 -25.893 1.00 80.88 285 SER A CA 1
ATOM 2018 C C . SER A 1 285 ? 8.068 13.542 -26.427 1.00 80.88 285 SER A C 1
ATOM 2020 O O . SER A 1 285 ? 7.372 13.538 -27.435 1.00 80.88 285 SER A O 1
ATOM 2022 N N . MET A 1 286 ? 8.368 12.421 -25.764 1.00 80.12 286 MET A N 1
ATOM 2023 C CA . MET A 1 286 ? 7.924 11.070 -26.141 1.00 80.12 286 MET A CA 1
ATOM 2024 C C . MET A 1 286 ? 6.661 10.622 -25.387 1.00 80.12 286 MET A C 1
ATOM 2026 O O . MET A 1 286 ? 6.231 9.475 -25.516 1.00 80.12 286 MET A O 1
ATOM 2030 N N . GLY A 1 287 ? 6.061 11.523 -24.604 1.00 80.75 287 GLY A N 1
ATOM 2031 C CA . GLY A 1 287 ? 4.940 11.220 -23.724 1.00 80.75 287 GLY A CA 1
ATOM 2032 C C . GLY A 1 287 ? 5.396 10.675 -22.371 1.00 80.75 287 GLY A C 1
ATOM 2033 O O . GLY A 1 287 ? 6.419 10.005 -22.244 1.00 80.75 287 GLY A O 1
ATOM 2034 N N . LYS A 1 288 ? 4.629 10.991 -21.327 1.00 82.62 288 LYS A N 1
ATOM 2035 C CA . LYS A 1 288 ? 4.911 10.550 -19.959 1.00 82.62 288 LYS A CA 1
ATOM 2036 C C . LYS A 1 288 ? 4.370 9.136 -19.759 1.00 82.62 288 LYS A C 1
ATOM 2038 O O . LYS A 1 288 ? 3.186 8.906 -19.984 1.00 82.62 288 LYS A O 1
ATOM 2043 N N . LEU A 1 289 ? 5.220 8.218 -19.302 1.00 87.94 289 LEU A N 1
ATOM 2044 C CA . LEU A 1 289 ? 4.765 6.916 -18.822 1.00 87.94 289 LEU A CA 1
ATOM 2045 C C . LEU A 1 289 ? 4.101 7.070 -17.453 1.00 87.94 289 LEU A C 1
ATOM 2047 O O . LEU A 1 289 ? 4.601 7.776 -16.573 1.00 87.94 289 LEU A O 1
ATOM 2051 N N . THR A 1 290 ? 2.975 6.399 -17.278 1.00 86.00 290 THR A N 1
ATOM 2052 C CA . THR A 1 290 ? 2.300 6.243 -15.992 1.00 86.00 290 THR A CA 1
ATOM 2053 C C . THR A 1 290 ? 2.931 5.092 -15.199 1.00 86.00 290 THR A C 1
ATOM 2055 O O . THR A 1 290 ? 3.547 4.205 -15.795 1.00 86.00 290 THR A O 1
ATOM 2058 N N . PRO A 1 291 ? 2.762 5.042 -13.864 1.00 83.94 291 PRO A N 1
ATOM 2059 C CA . PRO A 1 291 ? 3.185 3.892 -13.060 1.00 83.94 291 PRO A CA 1
ATOM 2060 C C . PRO A 1 291 ? 2.645 2.545 -13.548 1.00 83.94 291 PRO A C 1
ATOM 2062 O O . PRO A 1 291 ? 3.322 1.526 -13.423 1.00 83.94 291 PRO A O 1
ATOM 2065 N N . ALA A 1 292 ? 1.447 2.536 -14.140 1.00 81.75 292 ALA A N 1
ATOM 2066 C CA . ALA A 1 292 ? 0.875 1.344 -14.752 1.00 81.75 292 ALA A CA 1
ATOM 2067 C C . ALA A 1 292 ? 1.680 0.884 -15.980 1.00 81.75 292 ALA A C 1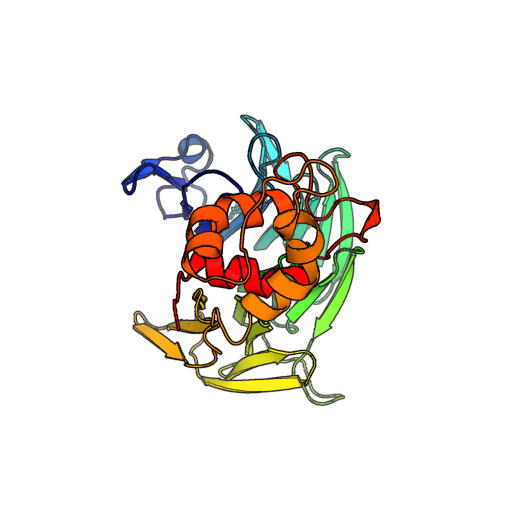
ATOM 2069 O O . ALA A 1 292 ? 1.921 -0.312 -16.130 1.00 81.75 292 ALA A O 1
ATOM 2070 N N . ASP A 1 293 ? 2.159 1.815 -16.814 1.00 86.56 293 ASP A N 1
ATOM 2071 C CA . ASP A 1 293 ? 2.880 1.482 -18.049 1.00 86.56 293 ASP A CA 1
ATOM 2072 C C . ASP A 1 293 ? 4.186 0.729 -17.778 1.00 86.56 293 ASP A C 1
ATOM 2074 O O . ASP A 1 293 ? 4.511 -0.228 -18.476 1.00 86.56 293 ASP A O 1
ATOM 2078 N N . TYR A 1 294 ? 4.954 1.153 -16.771 1.00 89.62 294 TYR A N 1
ATOM 2079 C CA . TYR A 1 294 ? 6.280 0.589 -16.502 1.00 89.62 294 TYR A CA 1
ATOM 2080 C C . TYR A 1 294 ? 6.309 -0.466 -15.392 1.00 89.62 294 TYR A C 1
ATOM 2082 O O . TYR A 1 294 ? 7.381 -0.931 -14.987 1.00 89.62 294 TYR A O 1
ATOM 2090 N N . ARG A 1 295 ? 5.138 -0.875 -14.900 1.00 87.12 295 ARG A N 1
ATOM 2091 C CA . ARG A 1 295 ? 5.001 -1.808 -13.780 1.00 87.12 295 ARG A CA 1
ATOM 2092 C C . ARG A 1 295 ? 5.714 -3.142 -14.025 1.00 87.12 295 ARG A C 1
ATOM 2094 O O . ARG A 1 295 ? 6.379 -3.666 -13.132 1.00 87.12 295 ARG A O 1
ATOM 2101 N N . VAL A 1 296 ? 5.650 -3.631 -15.264 1.00 89.44 296 VAL A N 1
ATOM 2102 C CA . VAL A 1 296 ? 6.339 -4.848 -15.722 1.00 89.44 296 VAL A CA 1
ATOM 2103 C C . VAL A 1 296 ? 7.858 -4.771 -15.536 1.00 89.44 296 VAL A C 1
ATOM 2105 O O . VAL A 1 296 ? 8.475 -5.726 -15.067 1.00 89.44 296 VAL A O 1
ATOM 2108 N N . VAL A 1 297 ? 8.466 -3.615 -15.826 1.00 91.31 297 VAL A N 1
ATOM 2109 C CA . VAL A 1 297 ? 9.917 -3.413 -15.706 1.00 91.31 297 VAL A CA 1
ATOM 2110 C C . VAL A 1 297 ? 10.336 -3.376 -14.247 1.00 91.31 297 VAL A C 1
ATOM 2112 O O . VAL A 1 297 ? 11.330 -3.998 -13.882 1.00 91.31 297 VAL A O 1
ATOM 2115 N N . VAL A 1 298 ? 9.564 -2.686 -13.404 1.00 88.81 298 VAL A N 1
ATOM 2116 C CA . VAL A 1 298 ? 9.806 -2.643 -11.955 1.00 88.81 298 VAL A CA 1
ATOM 2117 C C . VAL A 1 298 ? 9.764 -4.053 -11.375 1.00 88.81 298 VAL A C 1
ATOM 2119 O O . VAL A 1 298 ? 10.690 -4.455 -10.676 1.00 88.81 298 VAL A O 1
ATOM 2122 N N . ARG A 1 299 ? 8.737 -4.836 -11.719 1.00 85.25 299 ARG A N 1
ATOM 2123 C CA . ARG A 1 299 ? 8.604 -6.219 -11.250 1.00 85.25 299 ARG A CA 1
ATOM 2124 C C . ARG A 1 299 ? 9.781 -7.093 -11.654 1.00 85.25 299 ARG A C 1
ATOM 2126 O O . ARG A 1 299 ? 10.345 -7.819 -10.836 1.00 85.25 299 ARG A O 1
ATOM 2133 N N . TRP A 1 300 ? 10.156 -7.021 -12.924 1.00 90.56 300 TRP A N 1
ATOM 2134 C CA . TRP A 1 300 ? 11.271 -7.793 -13.446 1.00 90.56 300 TRP A CA 1
ATOM 2135 C C . TRP A 1 300 ? 12.614 -7.376 -12.836 1.00 90.56 300 TRP A C 1
ATOM 2137 O O . TRP A 1 300 ? 13.458 -8.221 -12.536 1.00 90.56 300 TRP A O 1
ATOM 2147 N N . ALA A 1 301 ? 12.815 -6.079 -12.593 1.00 88.31 301 ALA A N 1
ATOM 2148 C CA . ALA A 1 301 ? 14.016 -5.583 -11.935 1.00 88.31 301 ALA A CA 1
ATOM 2149 C C . ALA A 1 301 ? 14.196 -6.211 -10.542 1.00 88.31 301 ALA A C 1
ATOM 2151 O O . ALA A 1 301 ? 15.317 -6.605 -10.208 1.00 88.31 301 ALA A O 1
ATOM 2152 N N . LEU A 1 302 ? 13.095 -6.356 -9.791 1.00 81.38 302 LEU A N 1
ATOM 2153 C CA . LEU A 1 302 ? 13.058 -6.938 -8.445 1.00 81.38 302 LEU A CA 1
ATOM 2154 C C . LEU A 1 302 ? 13.242 -8.464 -8.436 1.00 81.38 302 LEU A C 1
ATOM 2156 O O . LEU A 1 302 ? 13.946 -8.984 -7.578 1.00 81.38 302 LEU A O 1
ATOM 2160 N N . THR A 1 303 ? 12.644 -9.184 -9.388 1.00 77.81 303 THR A N 1
ATOM 2161 C CA . THR A 1 303 ? 12.737 -10.660 -9.470 1.00 77.81 303 THR A CA 1
ATOM 2162 C C . THR A 1 303 ? 14.023 -11.155 -10.126 1.00 77.81 303 THR A C 1
ATOM 2164 O O . THR A 1 303 ? 14.538 -12.210 -9.769 1.00 77.81 303 THR A O 1
ATOM 2167 N N . GLY A 1 304 ? 14.542 -10.413 -11.108 1.00 64.62 304 GLY A N 1
ATOM 2168 C CA . GLY A 1 304 ? 15.711 -10.801 -11.892 1.00 64.62 304 GLY A CA 1
ATOM 2169 C C . GLY A 1 304 ? 15.569 -12.093 -12.674 1.00 64.62 304 GLY A C 1
ATOM 2170 O O . GLY A 1 304 ? 16.573 -12.757 -12.908 1.00 64.62 304 GLY A O 1
ATOM 2171 N N . THR A 1 305 ? 14.350 -12.446 -13.070 1.00 67.38 305 THR A N 1
ATOM 2172 C CA . THR A 1 305 ? 14.089 -13.689 -13.789 1.00 67.38 305 THR A CA 1
ATOM 2173 C C . THR A 1 305 ? 14.561 -13.578 -15.250 1.00 67.38 305 THR A C 1
ATOM 2175 O O . THR A 1 305 ? 14.105 -12.683 -15.967 1.00 67.38 305 THR A O 1
ATOM 2178 N N . PRO A 1 306 ? 15.471 -14.460 -15.713 1.00 59.91 306 PRO A N 1
ATOM 2179 C CA . PRO A 1 306 ? 15.974 -14.456 -17.090 1.00 59.91 306 PRO A CA 1
ATOM 2180 C C . PRO A 1 306 ? 15.040 -15.089 -18.123 1.00 59.91 306 PRO A C 1
ATOM 2182 O O . PRO A 1 306 ? 15.272 -14.920 -19.317 1.00 59.91 306 PRO A O 1
ATOM 2185 N N . LEU A 1 307 ? 14.023 -15.830 -17.673 1.00 50.62 307 LEU A N 1
ATOM 2186 C CA . LEU A 1 307 ? 13.181 -16.673 -18.527 1.00 50.62 307 LEU A CA 1
ATOM 2187 C C . LEU A 1 307 ? 12.212 -15.870 -19.395 1.00 50.62 307 LEU A C 1
ATOM 2189 O O . LEU A 1 307 ? 11.727 -14.811 -18.945 1.00 50.62 307 LEU A O 1
#

Radius of gyration: 20.79 Å; chains: 1; bounding box: 53×44×59 Å